Protein 2A5L (pdb70)

CATH classification: 3.40.50.360

GO terms:
  GO:0016655 oxidoreductase activity, acting on NAD(P)H, quinone or similar compound as acceptor (F, IDA)
  GO:0034599 cellular response to oxidative stress (P, IMP)
  GO:0003955 NAD(P)H dehydrogenase (quinone) activity (F, IMP)

Solvent-accessible surface area: 15140 Å² total

Structure (mmCIF, N/CA/C/O backbone):
data_2A5L
#
_entry.id   2A5L
#
_cell.length_a   62.927
_cell.length_b   62.927
_cell.length_c   190.022
_cell.angle_alpha   90.00
_cell.angle_beta   90.00
_cell.angle_gamma   90.00
#
_symmetry.space_group_name_H-M   'P 43 21 2'
#
loop_
_entity.id
_entity.type
_entity.pdbx_description
1 polymer 'Trp repressor binding protein WrbA'
2 non-polymer 'MAGNESIUM ION'
3 water water
#
loop_
_atom_site.group_PDB
_atom_site.id
_atom_site.type_symbol
_atom_site.label_atom_id
_atom_site.label_alt_id
_atom_site.label_comp_id
_atom_site.label_asym_id
_atom_site.label_entity_id
_atom_site.label_seq_id
_atom_site.pdbx_PDB_ins_code
_atom_site.Cartn_x
_atom_site.Cartn_y
_atom_site.Cartn_z
_atom_site.occupancy
_atom_site.B_iso_or_equiv
_atom_site.auth_seq_id
_atom_site.auth_comp_id
_atom_site.auth_asym_id
_atom_site.auth_atom_id
_atom_site.pdbx_PDB_model_num
ATOM 1 N N . SER A 1 5 ? 18.738 34.379 81.688 1.00 27.70 3 SER A N 1
ATOM 2 C CA . SER A 1 5 ? 18.235 35.570 82.426 1.00 26.35 3 SER A CA 1
ATOM 3 C C . SER A 1 5 ? 19.293 36.273 83.319 1.00 23.94 3 SER A C 1
ATOM 4 O O . SER A 1 5 ? 19.523 37.463 83.103 1.00 24.44 3 SER A O 1
ATOM 7 N N . PRO A 1 6 ? 19.950 35.552 84.265 1.00 22.33 4 PRO A N 1
ATOM 8 C CA . PRO A 1 6 ? 21.048 36.271 84.954 1.00 20.35 4 PRO A CA 1
ATOM 9 C C . PRO A 1 6 ? 22.150 36.637 83.961 1.00 18.12 4 PRO A C 1
ATOM 10 O O . PRO A 1 6 ? 22.345 35.921 82.955 1.00 17.66 4 PRO A O 1
ATOM 14 N N . TYR A 1 7 ? 22.870 37.729 84.241 1.00 14.74 5 TYR A N 1
ATOM 15 C CA . TYR A 1 7 ? 23.860 38.204 83.253 1.00 13.02 5 TYR A CA 1
ATOM 16 C C . TYR A 1 7 ? 25.127 38.684 83.962 1.00 12.58 5 TYR A C 1
ATOM 17 O O . TYR A 1 7 ? 25.087 39.117 85.132 1.00 12.51 5 TYR A O 1
ATOM 26 N N . ILE A 1 8 ? 26.247 38.600 83.235 1.00 11.11 6 ILE A N 1
ATOM 27 C CA . ILE A 1 8 ? 27.462 39.286 83.658 1.00 11.14 6 ILE A CA 1
ATOM 28 C C . ILE A 1 8 ? 27.480 40.639 82.946 1.00 10.31 6 ILE A C 1
ATOM 29 O O . ILE A 1 8 ? 27.316 40.713 81.704 1.00 11.38 6 ILE A O 1
ATOM 34 N N . LEU A 1 9 ? 27.693 41.720 83.690 1.00 9.39 7 LEU A N 1
ATOM 35 C CA . LEU A 1 9 ? 27.763 43.050 83.079 1.00 9.64 7 LEU A CA 1
ATOM 36 C C . LEU A 1 9 ? 29.217 43.275 82.672 1.00 10.81 7 LEU A C 1
ATOM 37 O O . LEU A 1 9 ? 30.122 43.094 83.491 1.00 10.45 7 LEU A O 1
ATOM 42 N N . VAL A 1 10 ? 29.391 43.606 81.394 1.00 9.39 8 VAL A N 1
ATOM 43 C CA . VAL A 1 10 ? 30.728 43.916 80.792 1.00 9.95 8 VAL A CA 1
ATOM 44 C C . VAL A 1 10 ? 30.699 45.399 80.551 1.00 10.05 8 VAL A C 1
ATOM 45 O O . VAL A 1 10 ? 30.071 45.900 79.595 1.00 10.69 8 VAL A O 1
ATOM 49 N N . LEU A 1 11 ? 31.331 46.140 81.472 1.00 10.22 9 LEU A N 1
ATOM 50 C CA . LEU A 1 11 ? 31.192 47.599 81.554 1.00 10.25 9 LEU A CA 1
ATOM 51 C C . LEU A 1 11 ? 32.551 48.229 81.236 1.00 11.13 9 LEU A C 1
ATOM 52 O O . LEU A 1 11 ? 33.538 47.923 81.907 1.00 10.90 9 LEU A O 1
ATOM 57 N N . TYR A 1 12 ? 32.601 49.090 80.228 1.00 11.32 10 TYR A N 1
ATOM 58 C CA . TYR A 1 12 ? 33.898 49.617 79.781 1.00 11.43 10 TYR A CA 1
ATOM 59 C C . TYR A 1 12 ? 33.792 51.028 79.287 1.00 12.03 10 TYR A C 1
ATOM 60 O O . TYR A 1 12 ? 32.694 51.530 79.031 1.00 10.75 10 TYR A O 1
ATOM 69 N N . TYR A 1 13 ? 34.960 51.663 79.162 1.00 10.30 11 TYR A N 1
ATOM 70 C CA . TYR A 1 13 ? 35.083 52.909 78.400 1.00 11.82 11 TYR A CA 1
ATOM 71 C C . TYR A 1 13 ? 36.128 52.618 77.318 1.00 12.52 11 TYR A C 1
ATOM 72 O O . TYR A 1 13 ? 37.103 51.941 77.600 1.00 12.39 11 TYR A O 1
ATOM 81 N N . SER A 1 14 ? 35.906 53.121 76.098 1.00 12.51 12 SER A N 1
ATOM 82 C CA . SER A 1 14 ? 36.897 52.983 75.023 1.00 14.44 12 SER A CA 1
ATOM 83 C C . SER A 1 14 ? 37.008 54.300 74.305 1.00 16.35 12 SER A C 1
ATOM 84 O O . SER A 1 14 ? 36.004 54.927 74.028 1.00 17.62 12 SER A O 1
ATOM 87 N N . ARG A 1 15 ? 38.225 54.680 73.950 1.00 18.47 13 ARG A N 1
ATOM 88 C CA . ARG A 1 15 ? 38.413 55.876 73.122 1.00 20.81 13 ARG A CA 1
ATOM 89 C C . ARG A 1 15 ? 38.599 55.501 71.640 1.00 21.50 13 ARG A C 1
ATOM 90 O O . ARG A 1 15 ? 37.947 56.073 70.743 1.00 22.28 13 ARG A O 1
ATOM 98 N N . HIS A 1 16 ? 39.455 54.518 71.396 1.00 20.93 14 HIS A N 1
ATOM 99 C CA . HIS A 1 16 ? 39.803 54.125 70.009 1.00 21.08 14 HIS A CA 1
ATOM 100 C C . HIS A 1 16 ? 39.416 52.686 69.645 1.00 21.15 14 HIS A C 1
ATOM 101 O O . HIS A 1 16 ? 39.758 52.181 68.568 1.00 21.36 14 HIS A O 1
ATOM 108 N N . GLY A 1 17 ? 38.691 52.022 70.541 1.00 18.61 15 GLY A N 1
ATOM 109 C CA . GLY A 1 17 ? 38.034 50.787 70.179 1.00 17.41 15 GLY A CA 1
ATOM 110 C C . GLY A 1 17 ? 38.610 49.519 70.749 1.00 15.31 15 GLY A C 1
ATOM 111 O O . GLY A 1 17 ? 37.956 48.500 70.704 1.00 15.00 15 GLY A O 1
ATOM 112 N N . ALA A 1 18 ? 39.834 49.569 71.284 1.00 14.96 16 ALA A N 1
ATOM 113 C CA . ALA A 1 18 ? 40.456 48.331 71.803 1.00 14.10 16 ALA A CA 1
ATOM 114 C C . ALA A 1 18 ? 39.663 47.707 72.942 1.00 13.95 16 ALA A C 1
ATOM 115 O O . ALA A 1 18 ? 39.383 46.504 72.940 1.00 12.26 16 ALA A O 1
ATOM 117 N N . THR A 1 19 ? 39.299 48.516 73.942 1.00 12.57 17 THR A N 1
ATOM 118 C CA . THR A 1 19 ? 38.552 47.927 75.064 1.00 13.12 17 THR A CA 1
ATOM 119 C C . THR A 1 19 ? 37.154 47.501 74.675 1.00 12.43 17 THR A C 1
ATOM 120 O O . THR A 1 19 ? 36.601 46.586 75.282 1.00 12.91 17 THR A O 1
ATOM 124 N N . ALA A 1 20 ? 36.570 48.153 73.661 1.00 12.72 18 ALA A N 1
ATOM 125 C CA . ALA A 1 20 ? 35.278 47.696 73.135 1.00 13.27 18 ALA A CA 1
ATOM 126 C C . ALA A 1 20 ? 35.396 46.301 72.564 1.00 13.37 18 ALA A C 1
ATOM 127 O O . ALA A 1 20 ? 34.511 45.464 72.763 1.00 13.48 18 ALA A O 1
ATOM 129 N N . GLU A 1 21 ? 36.489 46.034 71.839 1.00 12.61 19 GLU A N 1
ATOM 130 C CA . GLU A 1 21 ? 36.680 44.705 71.291 1.00 13.59 19 GLU A CA 1
ATOM 131 C C . GLU A 1 21 ? 36.986 43.677 72.377 1.00 12.47 19 GLU A C 1
ATOM 132 O O . GLU A 1 21 ? 36.476 42.549 72.356 1.00 13.05 19 GLU A O 1
ATOM 146 N N . ALA A 1 23 ? 35.739 43.852 75.274 1.00 11.66 21 ALA A N 1
ATOM 147 C CA . ALA A 1 23 ? 34.483 43.670 75.981 1.00 11.29 21 ALA A CA 1
ATOM 148 C C . ALA A 1 23 ? 33.674 42.626 75.206 1.00 11.94 21 ALA A C 1
ATOM 149 O O . ALA A 1 23 ? 33.071 41.732 75.802 1.00 11.39 21 ALA A O 1
ATOM 151 N N . ARG A 1 24 ? 33.719 42.710 73.874 1.00 12.35 22 ARG A N 1
ATOM 152 C CA . ARG A 1 24 ? 32.994 41.699 73.070 1.00 12.93 22 ARG A CA 1
ATOM 153 C C . ARG A 1 24 ? 33.542 40.290 73.289 1.00 12.93 22 ARG A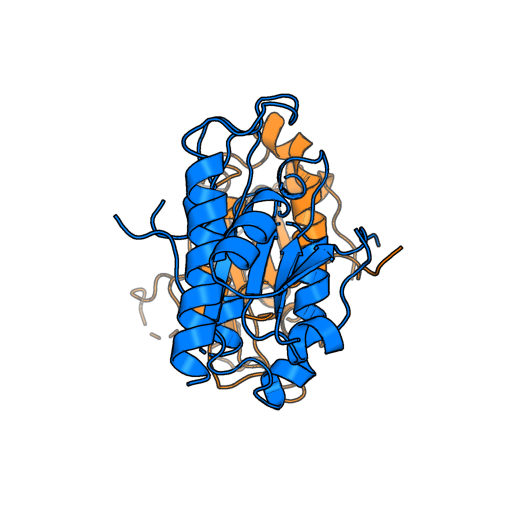 C 1
ATOM 154 O O . ARG A 1 24 ? 32.758 39.306 73.343 1.00 12.68 22 ARG A O 1
ATOM 162 N N . GLN A 1 25 ? 34.874 40.164 73.399 1.00 12.35 23 GLN A N 1
ATOM 163 C CA . GLN A 1 25 ? 35.481 38.849 73.628 1.00 11.61 23 GLN A CA 1
ATOM 164 C C . GLN A 1 25 ? 35.219 38.329 75.016 1.00 11.78 23 GLN A C 1
ATOM 165 O O . GLN A 1 25 ? 34.980 37.125 75.197 1.00 11.39 23 GLN A O 1
ATOM 171 N N . ILE A 1 26 ? 35.254 39.229 76.009 1.00 10.49 24 ILE A N 1
ATOM 172 C CA . ILE A 1 26 ? 34.878 38.834 77.373 1.00 9.72 24 ILE A CA 1
ATOM 173 C C . ILE A 1 26 ? 33.419 38.343 77.372 1.00 10.21 24 ILE A C 1
ATOM 174 O O . ILE A 1 26 ? 33.120 37.300 77.968 1.00 10.63 24 ILE A O 1
ATOM 179 N N . ALA A 1 27 ? 32.562 39.039 76.613 1.00 11.24 25 ALA A N 1
ATOM 180 C CA . ALA A 1 27 ? 31.124 38.663 76.527 1.00 12.07 25 ALA A CA 1
ATOM 181 C C . ALA A 1 27 ? 30.999 37.262 75.885 1.00 13.32 25 ALA A C 1
ATOM 182 O O . ALA A 1 27 ? 30.212 36.439 76.339 1.00 13.24 25 ALA A O 1
ATOM 184 N N . ARG A 1 28 ? 31.801 36.991 74.858 1.00 13.40 26 ARG A N 1
ATOM 185 C CA . ARG A 1 28 ? 31.801 35.640 74.290 1.00 14.37 26 ARG A CA 1
ATOM 186 C C . ARG A 1 28 ? 32.177 34.566 75.331 1.00 13.88 26 ARG A C 1
ATOM 187 O O . ARG A 1 28 ? 31.549 33.511 75.384 1.00 14.77 26 ARG A O 1
ATOM 195 N N . GLY A 1 29 ? 33.155 34.862 76.194 1.00 12.87 27 GLY A N 1
ATOM 196 C CA . GLY A 1 29 ? 33.535 33.956 77.263 1.00 13.17 27 GLY A CA 1
ATOM 197 C C . GLY A 1 29 ? 32.415 33.756 78.277 1.00 12.49 27 GLY A C 1
ATOM 198 O O . GLY A 1 29 ? 32.154 32.632 78.723 1.00 13.51 27 GLY A O 1
ATOM 199 N N . VAL A 1 30 ? 31.785 34.859 78.664 1.00 12.02 28 VAL A N 1
ATOM 200 C CA . VAL A 1 30 ? 30.619 34.817 79.572 1.00 12.29 28 VAL A CA 1
ATOM 201 C C . VAL A 1 30 ? 29.606 33.803 79.040 1.00 13.40 28 VAL A C 1
ATOM 202 O O . VAL A 1 30 ? 29.128 32.934 79.785 1.00 14.56 28 VAL A O 1
ATOM 206 N N . GLU A 1 31 ? 29.307 33.909 77.748 1.00 14.61 29 GLU A N 1
ATOM 207 C CA . GLU A 1 31 ? 28.394 32.941 77.090 1.00 16.09 29 GLU A CA 1
ATOM 208 C C . GLU A 1 31 ? 28.893 31.484 77.131 1.00 17.03 29 GLU A C 1
ATOM 209 O O . GLU A 1 31 ? 28.091 30.526 77.308 1.00 18.66 29 GLU A O 1
ATOM 215 N N . GLN A 1 32 ? 30.204 31.283 76.978 1.00 16.64 30 GLN A N 1
ATOM 216 C CA . GLN A 1 32 ? 30.799 29.936 77.101 1.00 17.54 30 GLN A CA 1
ATOM 217 C C . GLN A 1 32 ? 30.620 29.380 78.503 1.00 18.10 30 GLN A C 1
ATOM 218 O O . GLN A 1 32 ? 30.617 28.138 78.703 1.00 18.89 30 GLN A O 1
ATOM 224 N N . GLY A 1 33 ? 30.529 30.285 79.478 1.00 17.48 31 GLY A N 1
ATOM 225 C CA . GLY A 1 33 ? 30.312 29.922 80.876 1.00 18.66 31 GLY A CA 1
ATOM 226 C C . GLY A 1 33 ? 28.841 29.826 81.295 1.00 18.87 31 GLY A C 1
ATOM 227 O O . GLY A 1 33 ? 28.536 29.755 82.491 1.00 20.38 31 GLY A O 1
ATOM 228 N N . GLY A 1 34 ? 27.939 29.864 80.327 1.00 18.32 32 GLY A N 1
ATOM 229 C CA . GLY A 1 34 ? 26.519 29.590 80.571 1.00 19.80 32 GLY A CA 1
ATOM 230 C C . GLY A 1 34 ? 25.683 30.751 81.074 1.00 19.51 32 GLY A C 1
ATOM 231 O O . GLY A 1 34 ? 24.593 30.538 81.604 1.00 20.77 32 GLY A O 1
ATOM 232 N N . PHE A 1 35 ? 26.193 31.970 80.911 1.00 17.62 33 PHE A N 1
ATOM 233 C CA . PHE A 1 35 ? 25.474 33.197 81.288 1.00 16.65 33 PHE A CA 1
ATOM 234 C C . PHE A 1 35 ? 25.240 34.114 80.093 1.00 16.83 33 PHE A C 1
ATOM 235 O O . PHE A 1 35 ? 25.977 34.053 79.089 1.00 17.86 33 PHE A O 1
ATOM 243 N N . GLU A 1 36 ? 24.240 34.986 80.203 1.00 16.74 34 GLU A N 1
ATOM 244 C CA . GLU A 1 36 ? 24.098 36.098 79.278 1.00 16.53 34 GLU A CA 1
ATOM 245 C C . GLU A 1 36 ? 25.114 37.170 79.650 1.00 15.53 34 GLU A C 1
ATOM 246 O O . GLU A 1 36 ? 25.484 37.317 80.820 1.00 13.55 34 GLU A O 1
ATOM 252 N N . ALA A 1 37 ? 25.574 37.867 78.635 1.00 14.54 35 ALA A N 1
ATOM 253 C CA . ALA A 1 37 ? 26.442 39.020 78.823 1.00 13.91 35 ALA A CA 1
ATOM 254 C C . ALA A 1 37 ? 25.687 40.299 78.472 1.00 13.69 35 ALA A C 1
ATOM 255 O O . ALA A 1 37 ? 25.002 40.388 77.419 1.00 14.59 35 ALA A O 1
ATOM 257 N N . ARG A 1 38 ? 25.798 41.305 79.327 1.00 12.46 36 ARG A N 1
ATOM 258 C CA . ARG A 1 38 ? 25.255 42.619 79.019 1.00 13.22 36 ARG A CA 1
ATOM 259 C C . ARG A 1 38 ? 26.433 43.580 78.835 1.00 12.44 36 ARG A C 1
ATOM 260 O O . ARG A 1 38 ? 27.123 43.890 79.803 1.00 13.19 36 ARG A O 1
ATOM 268 N N . VAL A 1 39 ? 26.678 43.982 77.592 1.00 11.53 37 VAL A N 1
ATOM 269 C CA . VAL A 1 39 ? 27.862 44.833 77.294 1.00 10.74 37 VAL A CA 1
ATOM 270 C C . VAL A 1 39 ? 27.392 46.291 77.270 1.00 10.72 37 VAL A C 1
ATOM 271 O O . VAL A 1 39 ? 26.487 46.674 76.470 1.00 11.12 37 VAL A O 1
ATOM 275 N N . ARG A 1 40 ? 27.966 47.118 78.141 1.00 10.68 38 ARG A N 1
ATOM 276 C CA . ARG A 1 40 ? 27.560 48.521 78.199 1.00 9.71 38 ARG A CA 1
ATOM 277 C C . ARG A 1 40 ? 28.769 49.425 78.323 1.00 10.76 38 ARG A C 1
ATOM 278 O O . ARG A 1 40 ? 29.814 49.013 78.869 1.00 11.53 38 ARG A O 1
ATOM 286 N N . THR A 1 41 ? 28.621 50.646 77.829 1.00 10.18 39 THR A N 1
ATOM 287 C CA . THR A 1 41 ? 29.703 51.627 77.986 1.00 10.73 39 THR A CA 1
ATOM 288 C C . THR A 1 41 ? 29.217 52.826 78.805 1.00 11.52 39 THR A C 1
ATOM 289 O O . THR A 1 41 ? 28.161 52.764 79.453 1.00 11.06 39 THR A O 1
ATOM 293 N N . VAL A 1 42 ? 30.014 53.891 78.828 1.00 10.92 40 VAL A N 1
ATOM 294 C CA . VAL A 1 42 ? 29.648 55.094 79.565 1.00 12.44 40 VAL A CA 1
ATOM 295 C C . VAL A 1 42 ? 29.961 56.290 78.667 1.00 13.34 40 VAL A C 1
ATOM 296 O O . VAL A 1 42 ? 30.879 56.206 77.845 1.00 13.07 40 VAL A O 1
ATOM 300 N N . PRO A 1 43 ? 29.210 57.396 78.818 1.00 14.23 41 PRO A N 1
ATOM 301 C CA . PRO A 1 43 ? 29.446 58.570 77.959 1.00 15.58 41 PRO A CA 1
ATOM 302 C C . PRO A 1 43 ? 30.719 59.309 78.334 1.00 15.79 41 PRO A C 1
ATOM 303 O O . PRO A 1 43 ? 31.175 59.227 79.484 1.00 14.90 41 PRO A O 1
ATOM 307 N N . ALA A 1 44 ? 31.288 60.015 77.366 1.00 15.86 42 ALA A N 1
ATOM 308 C CA . ALA A 1 44 ? 32.362 60.980 77.670 1.00 16.01 42 ALA A CA 1
ATOM 309 C C . ALA A 1 44 ? 31.907 62.000 78.715 1.00 15.43 42 ALA A C 1
ATOM 310 O O . ALA A 1 44 ? 30.700 62.276 78.866 1.00 16.01 42 ALA A O 1
ATOM 312 N N . VAL A 1 45 ? 32.878 62.586 79.418 1.00 15.32 43 VAL A N 1
ATOM 313 C CA . VAL A 1 45 ? 32.573 63.695 80.318 1.00 15.41 43 VAL A CA 1
ATOM 314 C C . VAL A 1 45 ? 33.310 64.970 79.898 1.00 15.65 43 VAL A C 1
ATOM 315 O O . VAL A 1 45 ? 34.275 64.932 79.115 1.00 16.10 43 VAL A O 1
ATOM 319 N N . SER A 1 46 ? 32.856 66.099 80.415 1.00 17.83 44 SER A N 1
ATOM 320 C CA . SER A 1 46 ? 33.570 67.354 80.164 1.00 18.93 44 SER A CA 1
ATOM 321 C C . SER A 1 46 ? 33.163 68.372 81.236 1.00 19.52 44 SER A C 1
ATOM 322 O O . SER A 1 46 ? 32.207 68.162 81.981 1.00 18.86 44 SER A O 1
ATOM 325 N N . THR A 1 47 ? 33.898 69.469 81.326 1.00 20.77 45 THR A N 1
ATOM 326 C CA . THR A 1 47 ? 33.547 70.498 82.317 1.00 22.95 45 THR A CA 1
ATOM 327 C C . THR A 1 47 ? 32.456 71.397 81.740 1.00 24.52 45 THR A C 1
ATOM 328 O O . THR A 1 47 ? 32.266 71.406 80.513 1.00 26.55 45 THR A O 1
ATOM 332 N N . ALA A 1 61 ? 27.847 50.559 71.955 1.00 28.08 59 ALA A N 1
ATOM 333 C CA . ALA A 1 61 ? 27.115 49.935 73.060 1.00 26.27 59 ALA A CA 1
ATOM 334 C C . ALA A 1 61 ? 26.246 50.979 73.753 1.00 24.77 59 ALA A C 1
ATOM 335 O O . ALA A 1 61 ? 26.561 52.175 73.783 1.00 25.34 59 ALA A O 1
ATOM 337 N N . LEU A 1 62 ? 25.149 50.511 74.304 1.00 21.77 60 LEU A N 1
ATOM 338 C CA . LEU A 1 62 ? 24.275 51.344 75.074 1.00 19.41 60 LEU A CA 1
ATOM 339 C C . LEU A 1 62 ? 25.019 51.777 76.327 1.00 17.05 60 LEU A C 1
ATOM 340 O O . LEU A 1 62 ? 25.993 51.117 76.730 1.00 15.39 60 LEU A O 1
ATOM 345 N N . TYR A 1 63 ? 24.563 52.868 76.942 1.00 16.07 61 TYR A N 1
ATOM 346 C CA . TYR A 1 63 ? 25.192 53.341 78.200 1.00 14.59 61 TYR A CA 1
ATOM 347 C C . TYR A 1 63 ? 24.664 52.595 79.403 1.00 14.74 61 TYR A C 1
ATOM 348 O O . TYR A 1 63 ? 23.448 52.302 79.492 1.00 13.98 61 TYR A O 1
ATOM 357 N N . ALA A 1 64 ? 25.553 52.309 80.357 1.00 12.63 62 ALA A N 1
ATOM 358 C CA . ALA A 1 64 ? 25.181 51.597 81.563 1.00 12.74 62 ALA A CA 1
ATOM 359 C C . ALA A 1 64 ? 24.358 52.481 82.496 1.00 12.53 62 ALA A C 1
ATOM 360 O O . ALA A 1 64 ? 24.567 53.723 82.583 1.00 13.37 62 ALA A O 1
ATOM 362 N N . THR A 1 65 ? 23.439 51.822 83.214 1.00 12.67 63 THR A N 1
ATOM 363 C CA . THR A 1 65 ? 22.736 52.445 84.319 1.00 13.11 63 THR A CA 1
ATOM 364 C C . THR A 1 65 ? 23.090 51.819 85.662 1.00 12.66 63 THR A C 1
ATOM 365 O O . THR A 1 65 ? 23.696 50.733 85.745 1.00 12.59 63 THR A O 1
ATOM 369 N N . LEU A 1 66 ? 22.697 52.484 86.746 1.00 11.53 64 LEU A N 1
ATOM 370 C CA . LEU A 1 66 ? 22.883 51.887 88.057 1.00 11.75 64 LEU A CA 1
ATOM 371 C C . LEU A 1 66 ? 22.153 50.553 88.183 1.00 11.35 64 LEU A C 1
ATOM 372 O O . LEU A 1 66 ? 22.664 49.625 88.793 1.00 12.29 64 LEU A O 1
ATOM 377 N N . GLU A 1 67 ? 20.926 50.455 87.645 1.00 11.02 65 GLU A N 1
ATOM 378 C CA . GLU A 1 67 ? 20.218 49.197 87.707 1.00 12.37 65 GLU A CA 1
ATOM 379 C C . GLU A 1 67 ? 20.979 48.058 87.005 1.00 11.07 65 GLU A C 1
ATOM 380 O O . GLU A 1 67 ? 20.944 46.928 87.461 1.00 12.14 65 GLU A O 1
ATOM 386 N N . ASP A 1 68 ? 21.635 48.358 85.885 1.00 12.62 66 ASP A N 1
ATOM 387 C CA . ASP A 1 68 ? 22.452 47.357 85.215 1.00 11.53 66 ASP A CA 1
ATOM 388 C C . ASP A 1 68 ? 23.482 46.773 86.148 1.00 11.28 66 ASP A C 1
ATOM 389 O O . ASP A 1 68 ? 23.695 45.577 86.168 1.00 11.75 66 ASP A O 1
ATOM 394 N N . LEU A 1 69 ? 24.105 47.646 86.927 1.00 11.61 67 LEU A N 1
ATOM 395 C CA . LEU A 1 69 ? 25.187 47.269 87.822 1.00 12.16 67 LEU A CA 1
ATOM 396 C C . LEU A 1 69 ? 24.594 46.539 89.040 1.00 13.02 67 LEU A C 1
ATOM 397 O O . LEU A 1 69 ? 25.060 45.505 89.458 1.00 12.75 67 LEU A O 1
ATOM 402 N N . LYS A 1 70 ? 23.493 47.059 89.582 1.00 12.38 68 LYS A N 1
ATOM 403 C CA . LYS A 1 70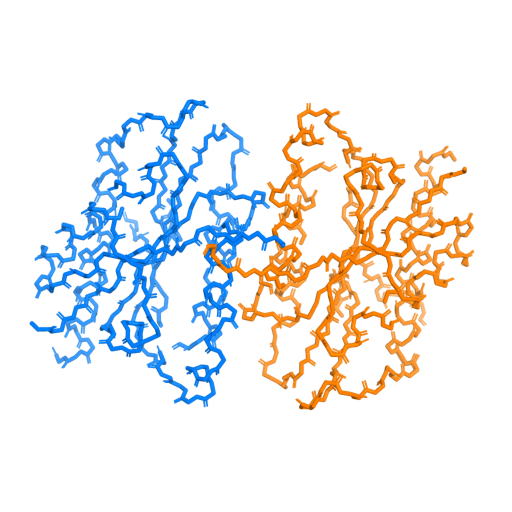 ? 22.895 46.400 90.733 1.00 14.21 68 LYS A CA 1
ATOM 404 C C . LYS A 1 70 ? 22.446 44.979 90.499 1.00 13.09 68 LYS A C 1
ATOM 405 O O . LYS A 1 70 ? 22.541 44.122 91.397 1.00 15.59 68 LYS A O 1
ATOM 411 N N . ASN A 1 71 ? 21.932 44.718 89.289 1.00 12.88 69 ASN A N 1
ATOM 412 C CA . ASN A 1 71 ? 21.294 43.451 88.998 1.00 13.07 69 ASN A CA 1
ATOM 413 C C . ASN A 1 71 ? 22.187 42.449 88.293 1.00 13.10 69 ASN A C 1
ATOM 414 O O . ASN A 1 71 ? 21.737 41.333 87.969 1.00 13.63 69 ASN A O 1
ATOM 419 N N . CYS A 1 72 ? 23.454 42.818 88.093 1.00 11.91 70 CYS A N 1
ATOM 420 C CA . CYS A 1 72 ? 24.372 41.858 87.479 1.00 12.64 70 CYS A CA 1
ATOM 421 C C . CYS A 1 72 ? 24.703 40.708 88.426 1.00 11.85 70 CYS A C 1
ATOM 422 O O . CYS A 1 72 ? 24.651 40.862 89.638 1.00 13.57 70 CYS A O 1
ATOM 425 N N . ALA A 1 73 ? 24.992 39.546 87.849 1.00 11.65 71 ALA A N 1
ATOM 426 C CA . ALA A 1 73 ? 25.478 38.420 88.627 1.00 11.64 71 ALA A CA 1
ATOM 427 C C . ALA A 1 73 ? 27.001 38.539 88.884 1.00 12.39 71 ALA A C 1
ATOM 428 O O . ALA A 1 73 ? 27.533 37.858 89.769 1.00 13.16 71 ALA A O 1
ATOM 430 N N . GLY A 1 74 ? 27.678 39.370 88.088 1.00 11.62 72 GLY A N 1
ATOM 431 C CA . GLY A 1 74 ? 29.139 39.575 88.215 1.00 10.81 72 GLY A CA 1
ATOM 432 C C . GLY A 1 74 ? 29.497 40.652 87.210 1.00 10.14 72 GLY A C 1
ATOM 433 O O . GLY A 1 74 ? 28.652 41.069 86.376 1.00 9.94 72 GLY A O 1
ATOM 434 N N . LEU A 1 75 ? 30.737 41.125 87.297 1.00 9.21 73 LEU A N 1
ATOM 435 C CA . LEU A 1 75 ? 31.110 42.364 86.596 1.00 8.99 73 LEU A CA 1
ATOM 436 C C . LEU A 1 75 ? 32.502 42.227 85.976 1.00 9.66 73 LEU A C 1
ATOM 437 O O . LEU A 1 75 ? 33.427 41.760 86.638 1.00 9.78 73 LEU A O 1
ATOM 442 N N . ALA A 1 76 ? 32.624 42.631 84.720 1.00 8.99 74 ALA A N 1
ATOM 443 C CA . ALA A 1 76 ? 33.954 42.845 84.132 1.00 9.03 74 ALA A CA 1
ATOM 444 C C . ALA A 1 76 ? 34.073 44.315 83.822 1.00 8.82 74 ALA A C 1
ATOM 445 O O . ALA A 1 76 ? 33.209 44.871 83.128 1.00 9.05 74 ALA A O 1
ATOM 447 N N . LEU A 1 77 ? 35.129 44.970 84.336 1.00 8.98 75 LEU A N 1
ATOM 448 C CA . LEU A 1 77 ? 35.256 46.429 84.264 1.00 8.54 75 LEU A CA 1
ATOM 449 C C . LEU A 1 77 ? 36.484 46.764 83.441 1.00 9.12 75 LEU A C 1
ATOM 450 O O . LEU A 1 77 ? 37.572 46.303 83.807 1.00 9.28 75 LEU A O 1
ATOM 455 N N . GLY A 1 78 ? 36.307 47.524 82.359 1.00 8.32 76 GLY A N 1
ATOM 456 C CA . GLY A 1 78 ? 37.399 47.705 81.356 1.00 8.48 76 GLY A CA 1
ATOM 457 C C . GLY A 1 78 ? 37.711 49.160 81.030 1.00 9.78 76 GLY A C 1
ATOM 458 O O . GLY A 1 78 ? 36.810 50.011 80.915 1.00 8.96 76 GLY A O 1
ATOM 459 N N . SER A 1 79 ? 38.999 49.465 80.866 1.00 8.52 77 SER A N 1
ATOM 460 C CA . SER A 1 79 ? 39.399 50.823 80.491 1.00 9.49 77 SER A CA 1
ATOM 461 C C . SER A 1 79 ? 40.773 50.800 79.796 1.00 10.25 77 SER A C 1
ATOM 462 O O . SER A 1 79 ? 41.618 49.976 80.148 1.00 9.36 77 SER A O 1
ATOM 465 N N . PRO A 1 80 ? 41.001 51.767 78.884 1.00 10.74 78 PRO A N 1
ATOM 466 C CA . PRO A 1 80 ? 42.389 51.998 78.439 1.00 10.84 78 PRO A CA 1
ATOM 467 C C . PRO A 1 80 ? 43.165 52.551 79.631 1.00 10.38 78 PRO A C 1
ATOM 468 O O . PRO A 1 80 ? 42.574 53.151 80.514 1.00 10.97 78 PRO A O 1
ATOM 472 N N . THR A 1 81 ? 44.474 52.351 79.656 1.00 9.99 79 THR A N 1
ATOM 473 C CA . THR A 1 81 ? 45.279 52.933 80.723 1.00 11.44 79 THR A CA 1
ATOM 474 C C . THR A 1 81 ? 45.358 54.446 80.557 1.00 12.59 79 THR A C 1
ATOM 475 O O . THR A 1 81 ? 45.555 54.935 79.454 1.00 14.42 79 THR A O 1
ATOM 479 N N . ARG A 1 82 ? 45.200 55.186 81.655 1.00 11.94 80 ARG A N 1
ATOM 480 C CA . ARG A 1 82 ? 45.336 56.646 81.625 1.00 11.98 80 ARG A CA 1
ATOM 481 C C . ARG A 1 82 ? 46.200 57.063 82.812 1.00 11.47 80 ARG A C 1
ATOM 482 O O . 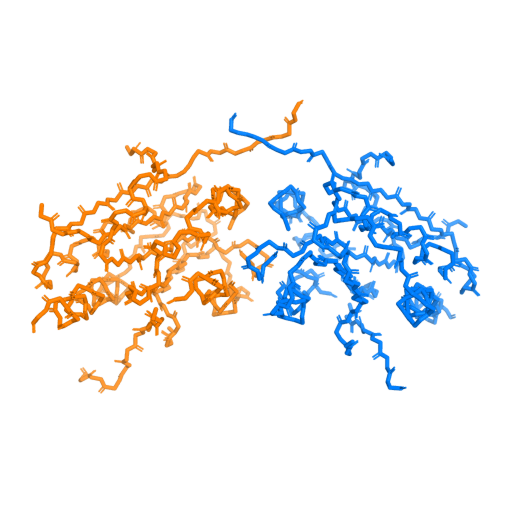ARG A 1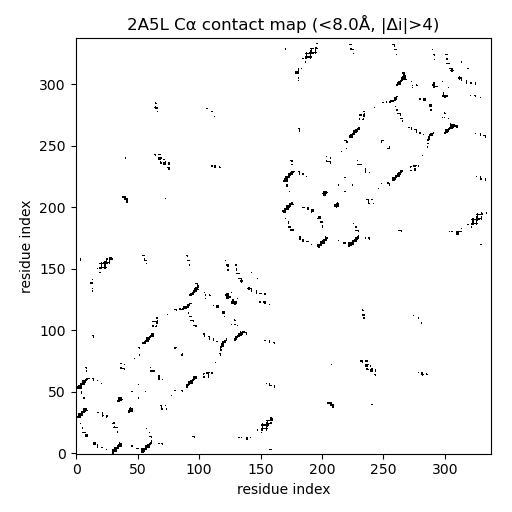 82 ? 45.689 57.336 83.924 1.00 11.34 80 ARG A O 1
ATOM 490 N N . PHE A 1 83 ? 47.519 57.065 82.570 1.00 11.02 81 PHE A N 1
ATOM 491 C CA . PHE A 1 83 ? 48.501 57.443 83.617 1.00 11.54 81 PHE A CA 1
ATOM 492 C C . PHE A 1 83 ? 48.350 56.583 84.848 1.00 10.97 81 PHE A C 1
ATOM 493 O O . PHE A 1 83 ? 48.408 57.085 85.958 1.00 11.25 81 PHE A O 1
ATOM 501 N N . GLY A 1 84 ? 48.210 55.277 84.650 1.00 10.68 82 GLY A N 1
ATOM 502 C CA . GLY A 1 84 ? 48.178 54.350 85.794 1.00 10.27 82 GLY A CA 1
ATOM 503 C C . GLY A 1 84 ? 46.875 54.209 86.546 1.00 10.29 82 GLY A C 1
ATOM 504 O O . GLY A 1 84 ? 46.823 53.526 87.578 1.00 10.91 82 GLY A O 1
ATOM 505 N N . ASN A 1 85 ? 45.813 54.881 86.066 1.00 9.42 83 ASN A N 1
ATOM 506 C CA . ASN A 1 85 ? 44.465 54.699 86.629 1.00 9.05 83 ASN A CA 1
ATOM 507 C C . ASN A 1 85 ? 43.488 54.533 85.453 1.00 8.27 83 ASN A C 1
ATOM 508 O O . ASN A 1 85 ? 43.837 54.777 84.263 1.00 9.07 83 ASN A O 1
ATOM 521 N N . ALA A 1 87 ? 40.224 55.457 82.999 1.00 8.63 85 ALA A N 1
ATOM 522 C CA . ALA A 1 87 ? 39.811 56.700 82.347 1.00 8.82 85 ALA A CA 1
ATOM 523 C C . ALA A 1 87 ? 38.752 57.454 83.150 1.00 9.54 85 ALA A C 1
ATOM 524 O O . ALA A 1 87 ? 37.853 56.835 83.735 1.00 10.35 85 ALA A O 1
ATOM 526 N N . SER A 1 88 ? 38.865 58.787 83.162 1.00 9.37 86 SER A N 1
ATOM 527 C CA . SER A 1 88 ? 37.944 59.635 83.945 1.00 9.53 86 SER A CA 1
ATOM 528 C C . SER A 1 88 ? 36.436 59.406 83.652 1.00 10.66 86 SER A C 1
ATOM 529 O O . SER A 1 88 ? 35.650 59.457 84.598 1.00 10.65 86 SER A O 1
ATOM 532 N N . PRO A 1 89 ? 36.021 59.131 82.391 1.00 10.09 87 PRO A N 1
ATOM 533 C CA . PRO A 1 89 ? 34.550 58.866 82.227 1.00 11.37 87 PRO A CA 1
ATOM 534 C C . PRO A 1 89 ? 34.069 57.632 82.993 1.00 10.08 87 PRO A C 1
ATOM 535 O O . PRO A 1 89 ? 32.927 57.591 83.482 1.00 11.31 87 PRO A O 1
ATOM 539 N N . LEU A 1 90 ? 34.924 56.618 83.114 1.00 9.42 88 LEU A N 1
ATOM 540 C CA . LEU A 1 90 ? 34.523 55.408 83.850 1.00 10.19 88 LEU A CA 1
ATOM 541 C C . LEU A 1 90 ? 34.595 55.711 85.358 1.00 10.05 88 LEU A C 1
ATOM 542 O O . LEU A 1 90 ? 33.737 55.294 86.114 1.00 9.89 88 LEU A O 1
ATOM 547 N N . LYS A 1 91 ? 35.605 56.463 85.796 1.00 9.35 89 LYS A N 1
ATOM 548 C CA . LYS A 1 91 ? 35.640 56.888 87.200 1.00 10.25 89 LYS A CA 1
ATOM 549 C C . LYS A 1 91 ? 34.369 57.693 87.555 1.00 9.28 89 LYS A C 1
ATOM 550 O O . LYS A 1 91 ? 33.846 57.543 88.665 1.00 9.97 89 LYS A O 1
ATOM 556 N N . TYR A 1 92 ? 33.908 58.533 86.624 1.00 9.50 90 TYR A N 1
ATOM 557 C CA . TYR A 1 92 ? 32.718 59.369 86.888 1.00 10.49 90 TYR A CA 1
ATOM 558 C C . TYR A 1 92 ? 31.492 58.465 87.114 1.00 10.04 90 TYR A C 1
ATOM 559 O O . TYR A 1 92 ? 30.679 58.702 88.056 1.00 10.36 90 TYR A O 1
ATOM 568 N N . PHE A 1 93 ? 31.360 57.443 86.263 1.00 9.71 91 PHE A N 1
ATOM 569 C CA . PHE A 1 93 ? 30.273 56.466 86.465 1.00 9.95 91 PHE A CA 1
ATOM 570 C C . PHE A 1 93 ? 30.364 55.865 87.859 1.00 10.10 91 PHE A C 1
ATOM 571 O O . PHE A 1 93 ? 29.366 55.854 88.611 1.00 11.58 91 PHE A O 1
ATOM 579 N N . LEU A 1 94 ? 31.557 55.403 88.251 1.00 10.11 92 LEU A N 1
ATOM 580 C CA . LEU A 1 94 ? 31.711 54.777 89.552 1.00 9.66 92 LEU A CA 1
ATOM 581 C C . LEU A 1 94 ? 31.471 55.765 90.687 1.00 9.09 92 LEU A C 1
ATOM 582 O O . LEU A 1 94 ? 30.965 55.377 91.755 1.00 10.21 92 LEU A O 1
ATOM 587 N N . ASP A 1 95 ? 31.806 57.036 90.461 1.00 9.60 93 ASP A N 1
ATOM 588 C CA . ASP A 1 9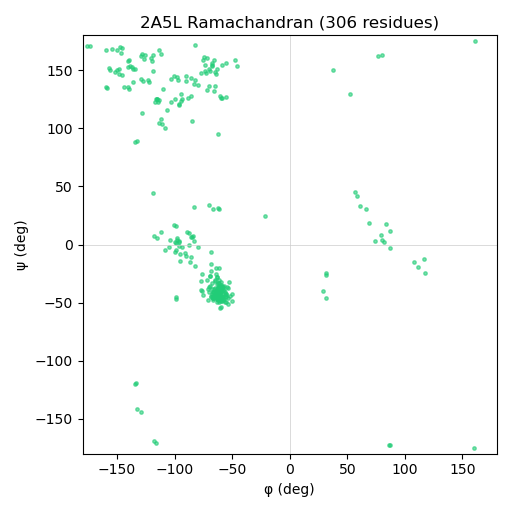5 ? 31.617 58.056 91.514 1.00 10.92 93 ASP A CA 1
ATOM 589 C C . ASP A 1 95 ? 30.135 58.233 91.849 1.00 11.39 93 ASP A C 1
ATOM 590 O O . ASP A 1 95 ? 29.819 58.706 92.949 1.00 12.85 93 ASP A O 1
ATOM 595 N N . GLY A 1 96 ? 29.259 57.816 90.936 1.00 11.83 94 GLY A N 1
ATOM 596 C CA . GLY A 1 96 ? 27.798 57.925 91.153 1.00 12.23 94 GLY A CA 1
ATOM 597 C C . GLY A 1 96 ? 27.191 56.722 91.878 1.00 13.48 94 GLY A C 1
ATOM 598 O O . GLY A 1 96 ? 25.954 56.647 92.003 1.00 13.83 94 GLY A O 1
ATOM 599 N N . THR A 1 97 ? 28.025 55.818 92.411 1.00 11.92 95 THR A N 1
ATOM 600 C CA . THR A 1 97 ? 27.529 54.543 92.977 1.00 12.94 95 THR A CA 1
ATOM 601 C C . THR A 1 97 ? 27.429 54.528 94.508 1.00 13.33 95 THR A C 1
ATOM 602 O O . THR A 1 97 ? 27.364 53.452 95.106 1.00 13.72 95 THR A O 1
ATOM 606 N N . SER A 1 98 ? 27.450 55.701 95.143 1.00 14.99 96 SER A N 1
ATOM 607 C CA . SER A 1 98 ? 27.322 55.770 96.631 1.00 17.62 96 SER A CA 1
ATOM 608 C C . SER A 1 98 ? 26.151 54.985 97.193 1.00 18.47 96 SER A C 1
ATOM 609 O O . SER A 1 98 ? 26.308 54.317 98.232 1.00 19.01 96 SER A O 1
ATOM 612 N N . SER A 1 99 ? 24.979 55.056 96.552 1.00 19.40 97 SER A N 1
ATOM 613 C CA . SER A 1 99 ? 23.814 54.308 97.091 1.00 21.11 97 SER A CA 1
ATOM 614 C C . SER A 1 99 ? 24.033 52.826 97.100 1.00 20.51 97 SER A C 1
ATOM 615 O O . SER A 1 99 ? 23.599 52.153 98.023 1.00 21.34 97 SER A O 1
ATOM 618 N N . LEU A 1 100 ? 24.683 52.304 96.056 1.00 19.11 98 LEU A N 1
ATOM 619 C CA . LEU A 1 100 ? 25.006 50.901 95.986 1.00 18.41 98 LEU A CA 1
ATOM 620 C C . LEU A 1 100 ? 25.935 50.533 97.130 1.00 17.49 98 LEU A C 1
ATOM 621 O O . LEU A 1 100 ? 25.818 49.448 97.706 1.00 16.82 98 LEU A O 1
ATOM 626 N N . TRP A 1 101 ? 26.909 51.408 97.397 1.00 16.18 99 TRP A N 1
ATOM 627 C CA . TRP A 1 101 ? 27.928 51.121 98.405 1.00 15.40 99 TRP A CA 1
ATOM 628 C C . TRP A 1 101 ? 27.229 51.089 99.773 1.00 15.98 99 TRP A C 1
ATOM 629 O O . TRP A 1 101 ? 27.403 50.169 100.546 1.00 15.30 99 TRP A O 1
ATOM 640 N N . LEU A 1 102 ? 26.387 52.084 100.023 1.00 17.34 100 LEU A N 1
ATOM 641 C CA . LEU A 1 102 ? 25.670 52.155 101.328 1.00 18.94 100 LEU A CA 1
ATOM 642 C C . LEU A 1 102 ? 24.720 51.006 101.589 1.00 19.81 100 LEU A C 1
ATOM 643 O O . LEU A 1 102 ? 24.544 50.575 102.756 1.00 21.37 100 LEU A O 1
ATOM 648 N N . THR A 1 103 ? 24.088 50.504 100.543 1.00 19.89 101 THR A N 1
ATOM 649 C CA . THR A 1 103 ? 23.131 49.415 100.714 1.00 20.26 101 THR A CA 1
ATOM 650 C C . THR A 1 103 ? 23.709 48.028 100.460 1.00 20.16 101 THR A C 1
ATOM 651 O O . THR A 1 103 ? 22.989 47.009 100.496 1.00 20.75 101 THR A O 1
ATOM 655 N N . GLY A 1 104 ? 25.016 47.959 100.170 1.00 19.68 102 GLY A N 1
ATOM 656 C CA . GLY A 1 104 ? 25.616 46.667 99.887 1.00 19.47 102 GLY A CA 1
ATOM 657 C C . GLY A 1 104 ? 25.158 45.960 98.622 1.00 18.22 102 GLY A C 1
ATOM 658 O O . GLY A 1 104 ? 25.169 44.719 98.557 1.00 18.19 102 GLY A O 1
ATOM 659 N N . SER A 1 105 ? 24.793 46.736 97.593 1.00 17.75 103 SER A N 1
ATOM 660 C CA . SER A 1 105 ? 24.223 46.181 96.378 1.00 17.98 103 SER A CA 1
ATOM 661 C C . SER A 1 105 ? 25.117 45.182 95.650 1.00 17.30 103 SER A C 1
ATOM 662 O O . SER A 1 105 ? 24.627 44.214 95.080 1.00 18.87 103 SER A O 1
ATOM 665 N N . LEU A 1 106 ? 26.439 45.414 95.661 1.00 15.26 104 LEU A N 1
ATOM 666 C CA . LEU A 1 106 ? 27.339 44.596 94.882 1.00 14.15 104 LEU A CA 1
ATOM 667 C C . LEU A 1 106 ? 28.120 43.599 95.727 1.00 12.70 104 LEU A C 1
ATOM 668 O O . LEU A 1 106 ? 28.948 42.843 95.211 1.00 13.12 104 LEU A O 1
ATOM 673 N N . VAL A 1 107 ? 27.825 43.559 97.033 1.00 12.54 105 VAL A N 1
ATOM 674 C CA . VAL A 1 107 ? 28.556 42.685 97.959 1.00 11.97 105 VAL A CA 1
ATOM 675 C C . VAL A 1 107 ? 28.467 41.206 97.563 1.00 13.25 105 VAL A C 1
ATOM 676 O O . VAL A 1 107 ? 27.355 40.662 97.319 1.00 14.71 105 VAL A O 1
ATOM 680 N N . GLY A 1 108 ? 29.621 40.569 97.422 1.00 12.50 106 GLY A N 1
ATOM 681 C CA . GLY A 1 108 ? 29.627 39.116 97.165 1.00 13.22 106 GLY A CA 1
ATOM 682 C C . GLY A 1 108 ? 29.528 38.720 95.710 1.00 14.68 106 GLY A C 1
ATOM 683 O O . GLY A 1 108 ? 29.596 37.511 95.394 1.00 16.63 106 GLY A O 1
ATOM 684 N N . LYS A 1 109 ? 29.384 39.709 94.832 1.00 13.09 107 LYS A N 1
ATOM 685 C CA . LYS A 1 109 ? 29.366 39.418 93.380 1.00 12.98 107 LYS A CA 1
ATOM 686 C C . LYS A 1 109 ? 30.792 39.318 92.854 1.00 12.20 107 LYS A C 1
ATOM 687 O O . LYS A 1 109 ? 31.642 40.097 93.253 1.00 11.98 107 LYS A O 1
ATOM 693 N N . PRO A 1 110 ? 31.064 38.349 91.983 1.00 11.35 108 PRO A N 1
ATOM 694 C CA . PRO A 1 110 ? 32.418 38.285 91.406 1.00 10.10 108 PRO A CA 1
ATOM 695 C C . PRO A 1 110 ? 32.705 39.437 90.458 1.00 10.20 108 PRO A C 1
ATOM 696 O O . PRO A 1 110 ? 31.801 39.922 89.743 1.00 9.83 108 PRO A O 1
ATOM 700 N N . ALA A 1 111 ? 33.976 39.826 90.408 1.00 9.71 109 ALA A N 1
ATOM 701 C CA . ALA A 1 111 ? 34.369 40.932 89.562 1.00 9.49 109 ALA A CA 1
ATOM 702 C C . ALA A 1 111 ? 35.805 40.800 89.097 1.00 9.50 109 ALA A C 1
ATOM 703 O O . ALA A 1 111 ? 36.679 40.276 89.795 1.00 9.75 109 ALA A O 1
ATOM 705 N N . ALA A 1 112 ? 36.030 41.320 87.907 1.00 9.77 110 ALA A N 1
ATOM 706 C CA . ALA A 1 112 ? 37.374 41.313 87.322 1.00 9.39 110 ALA A CA 1
ATOM 707 C C . ALA A 1 112 ? 37.543 42.584 86.462 1.00 9.16 110 ALA A C 1
ATOM 708 O O . ALA A 1 112 ? 36.566 43.303 86.156 1.00 8.88 110 ALA A O 1
ATOM 710 N N . VAL A 1 113 ? 38.780 42.818 86.032 1.00 9.21 111 VAL A N 1
ATOM 711 C CA . VAL A 1 113 ? 39.081 44.022 85.241 1.00 9.29 111 VAL A CA 1
ATOM 712 C C . VAL A 1 113 ? 39.854 43.703 83.948 1.00 9.08 111 VAL A C 1
ATOM 713 O O . VAL A 1 113 ? 40.487 42.632 83.829 1.00 9.95 111 VAL A O 1
ATOM 717 N N . PHE A 1 114 ? 39.831 44.672 83.039 1.00 10.00 112 PHE A N 1
ATOM 718 C CA . PHE A 1 114 ? 40.580 44.542 81.783 1.00 9.48 112 PHE A CA 1
ATOM 719 C C . PHE A 1 114 ? 41.050 45.891 81.295 1.00 9.65 112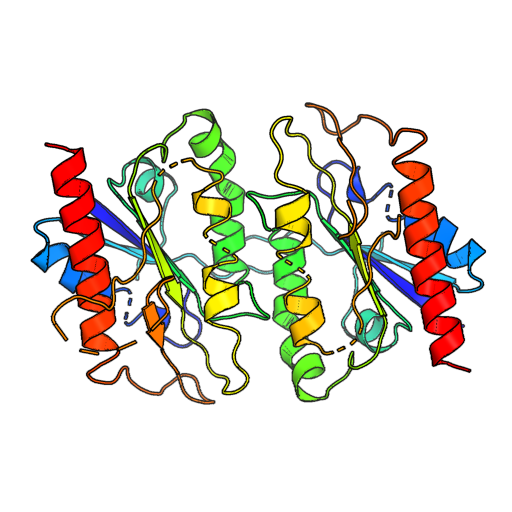 PHE A C 1
ATOM 720 O O . PHE A 1 114 ? 40.399 46.929 81.532 1.00 9.18 112 PHE A O 1
ATOM 728 N N . THR A 1 115 ? 42.218 45.881 80.653 1.00 9.70 113 THR A N 1
ATOM 729 C CA . THR A 1 115 ? 42.777 47.127 80.158 1.00 9.21 113 THR A CA 1
ATOM 730 C C . THR A 1 115 ? 43.367 46.941 78.771 1.00 10.50 113 THR A C 1
ATOM 731 O O . THR A 1 115 ? 43.672 45.810 78.341 1.00 10.48 113 THR A O 1
ATOM 735 N N A SER A 1 116 ? 43.547 48.078 78.112 0.50 10.64 114 SER A N 1
ATOM 736 N N B SER A 1 116 ? 43.533 48.068 78.099 0.50 10.65 114 SER A N 1
ATOM 737 C CA A SER A 1 116 ? 44.310 48.182 76.872 0.50 10.02 114 SER A CA 1
ATOM 738 C CA B SER A 1 116 ? 44.343 48.160 76.894 0.50 10.04 114 SER A CA 1
ATOM 739 C C A SER A 1 116 ? 45.266 49.369 76.977 0.50 10.86 114 SER A C 1
ATOM 740 C C B SER A 1 116 ? 45.329 49.302 77.087 0.50 10.85 114 SER A C 1
ATOM 741 O O A SER A 1 116 ? 44.924 50.396 77.572 0.50 10.43 114 SER A O 1
ATOM 742 O O B SER A 1 116 ? 45.077 50.224 77.859 0.50 10.66 114 SER A O 1
ATOM 747 N N . THR A 1 117 ? 46.457 49.242 76.385 1.00 11.15 115 THR A N 1
ATOM 748 C CA . THR A 1 117 ? 47.393 50.362 76.380 1.00 13.61 115 THR A CA 1
ATOM 749 C C . THR A 1 117 ? 48.012 50.554 75.002 1.00 16.07 115 THR A C 1
ATOM 750 O O . THR A 1 117 ? 48.208 49.578 74.292 1.00 16.00 115 THR A O 1
ATOM 754 N N . ALA A 1 118 ? 48.269 51.813 74.652 1.00 18.39 116 ALA A N 1
ATOM 755 C CA . ALA A 1 118 ? 48.955 52.140 73.398 1.00 22.32 116 ALA A CA 1
ATOM 756 C C . ALA A 1 118 ? 50.426 52.406 73.677 1.00 24.91 116 ALA A C 1
ATOM 757 O O . ALA A 1 118 ? 51.192 52.706 72.746 1.00 26.78 116 ALA A O 1
ATOM 759 N N . SER A 1 119 ? 50.828 52.277 74.939 1.00 26.26 117 SER A N 1
ATOM 760 C CA . SER A 1 119 ? 52.197 52.566 75.349 1.00 29.12 117 SER A CA 1
ATOM 761 C C . SER A 1 119 ? 53.087 51.332 75.517 1.00 29.57 117 SER A C 1
ATOM 762 O O . SER A 1 119 ? 52.644 50.270 75.925 1.00 29.13 117 SER A O 1
ATOM 765 N N . LEU A 1 120 ? 54.365 51.491 75.183 1.00 31.38 118 LEU A N 1
ATOM 766 C CA . LEU A 1 120 ? 55.312 50.376 75.188 1.00 32.47 118 LEU A CA 1
ATOM 767 C C . LEU A 1 120 ? 55.972 50.094 76.533 1.00 33.00 118 LEU A C 1
ATOM 768 O O . LEU A 1 120 ? 56.637 49.057 76.721 1.00 34.42 118 LEU A O 1
ATOM 773 N N . HIS A 1 121 ? 55.795 51.002 77.476 1.00 32.25 119 HIS A N 1
ATOM 774 C CA . HIS A 1 121 ? 56.590 50.955 78.679 1.00 32.04 119 HIS A CA 1
ATOM 775 C C . HIS A 1 121 ? 55.776 50.764 79.973 1.00 30.92 119 HIS A C 1
ATOM 776 O O . HIS A 1 121 ? 56.021 51.417 80.989 1.00 31.43 119 HIS A O 1
ATOM 783 N N . GLY A 1 122 ? 54.817 49.842 79.912 1.00 28.88 120 GLY A N 1
ATOM 784 C CA . GLY A 1 122 ? 54.096 49.385 81.095 1.00 26.69 120 GLY A CA 1
ATOM 785 C C . GLY A 1 122 ? 52.893 50.225 81.485 1.00 24.28 120 GLY A C 1
ATOM 786 O O . GLY A 1 122 ? 52.475 51.159 80.769 1.00 25.81 120 GLY A O 1
ATOM 787 N N . GLY A 1 123 ? 52.342 49.887 82.640 1.00 21.82 121 GLY A N 1
ATOM 788 C CA . GLY A 1 123 ? 51.223 50.604 83.199 1.00 19.09 121 GLY A CA 1
ATOM 789 C C . GLY A 1 123 ? 49.972 49.772 83.342 1.00 17.12 121 GLY A C 1
ATOM 790 O O . GLY A 1 123 ? 49.132 50.122 84.155 1.00 16.19 121 GLY A O 1
ATOM 791 N N . GLN A 1 124 ? 49.805 48.708 82.542 1.00 15.99 122 GLN A N 1
ATOM 792 C CA . GLN A 1 124 ? 48.576 47.940 82.654 1.00 14.15 122 GLN A CA 1
ATOM 793 C C . GLN A 1 124 ? 48.418 47.260 83.985 1.00 13.00 122 GLN A C 1
ATOM 794 O O . GLN A 1 124 ? 47.322 47.292 84.546 1.00 13.29 122 GLN A O 1
ATOM 800 N N . GLU A 1 125 ? 49.473 46.614 84.517 1.00 12.05 123 GLU A N 1
ATOM 801 C CA . GLU A 1 125 ? 49.283 45.878 85.784 1.00 13.91 123 GLU A CA 1
ATOM 802 C C . GLU A 1 125 ? 48.873 46.798 86.937 1.00 13.34 123 GLU A C 1
ATOM 803 O O . GLU A 1 125 ? 47.963 46.483 87.726 1.00 14.17 123 GLU A O 1
ATOM 809 N N . THR A 1 126 ? 49.511 47.948 87.009 1.00 14.41 124 THR A N 1
ATOM 810 C CA . THR A 1 126 ? 49.188 48.821 88.109 1.00 14.43 124 THR A CA 1
ATOM 811 C C . THR A 1 126 ? 47.862 49.505 87.833 1.00 12.50 124 THR A C 1
ATOM 812 O O . THR A 1 126 ? 47.093 49.748 88.761 1.00 11.61 124 THR A O 1
ATOM 816 N N . THR A 1 127 ? 47.553 49.763 86.563 1.00 10.70 125 THR A N 1
ATOM 817 C CA . THR A 1 127 ? 46.196 50.283 86.266 1.00 9.74 125 THR A CA 1
ATOM 818 C C . THR A 1 127 ? 45.161 49.266 86.742 1.00 9.43 125 THR A C 1
ATOM 819 O O . THR A 1 127 ? 44.147 49.621 87.378 1.00 10.48 125 THR A O 1
ATOM 823 N N . GLN A 1 128 ? 45.377 47.996 86.374 1.00 8.98 126 GLN A N 1
ATOM 824 C CA . GLN A 1 128 ? 44.466 46.941 86.811 1.00 9.36 126 GLN A CA 1
ATOM 825 C C . GLN A 1 128 ? 44.325 46.921 88.340 1.00 9.22 126 GLN A C 1
ATOM 826 O O . GLN A 1 128 ? 43.205 46.890 88.882 1.00 9.60 126 GLN A O 1
ATOM 832 N N . LEU A 1 129 ? 45.450 46.937 89.038 1.00 10.24 127 LEU A N 1
ATOM 833 C CA . LEU A 1 129 ? 45.386 46.979 90.490 1.00 10.44 127 LEU A CA 1
ATOM 834 C C . LEU A 1 129 ? 44.551 48.184 90.990 1.00 10.03 127 LEU A C 1
ATOM 835 O O . LEU A 1 129 ? 43.702 48.038 91.897 1.00 9.93 127 LEU A O 1
ATOM 840 N N . SER A 1 130 ? 44.785 49.346 90.389 1.00 8.68 128 SER A N 1
ATOM 841 C CA . SER A 1 130 ? 44.066 50.542 90.819 1.00 9.67 128 SER A CA 1
ATOM 842 C C . SER A 1 130 ? 42.553 50.376 90.625 1.00 9.71 128 SER A C 1
ATOM 843 O O . SER A 1 130 ? 41.783 50.964 91.379 1.00 9.96 128 SER A O 1
ATOM 854 N N . LEU A 1 132 ? 40.966 47.421 90.804 1.00 10.39 130 LEU A N 1
ATOM 855 C CA . LEU A 1 132 ? 40.453 46.480 91.826 1.00 11.08 130 LEU A CA 1
ATOM 856 C C . LEU A 1 132 ? 39.977 47.205 93.100 1.00 10.51 130 LEU A C 1
ATOM 857 O O . LEU A 1 132 ? 39.104 46.702 93.810 1.00 11.14 130 LEU A O 1
ATOM 862 N N . LEU A 1 133 ? 40.525 48.387 93.371 1.00 9.70 131 LEU A N 1
ATOM 863 C CA . LEU A 1 133 ? 40.228 49.097 94.598 1.00 10.48 131 LEU A CA 1
ATOM 864 C C . LEU A 1 133 ? 38.725 49.440 94.746 1.00 10.32 131 LEU A C 1
ATOM 865 O O . LEU A 1 133 ? 38.106 49.075 95.762 1.00 11.34 131 LEU A O 1
ATOM 870 N N . PRO A 1 134 ? 38.124 50.123 93.755 1.00 11.02 132 PRO A N 1
ATOM 871 C CA . PRO A 1 134 ? 36.662 50.330 93.910 1.00 11.04 132 PRO A CA 1
ATOM 872 C C . PRO A 1 134 ? 35.834 49.054 94.003 1.00 10.55 132 PRO A C 1
ATOM 873 O O . PRO A 1 134 ? 34.795 49.074 94.671 1.00 11.59 132 PRO A O 1
ATOM 877 N N . LEU A 1 135 ? 36.273 47.989 93.323 1.00 9.61 133 LEU A N 1
ATOM 878 C CA . LEU A 1 135 ? 35.545 46.703 93.386 1.00 10.46 133 LEU A CA 1
ATOM 879 C C . LEU A 1 135 ? 35.575 46.200 94.824 1.00 9.83 133 LEU A C 1
ATOM 880 O O . LEU A 1 135 ? 34.560 45.776 95.373 1.00 10.67 133 LEU A O 1
ATOM 885 N N . LEU A 1 136 ? 36.733 46.295 95.469 1.00 10.69 134 LEU A N 1
ATOM 886 C CA . LEU A 1 136 ? 36.824 45.887 96.885 1.00 10.18 134 LEU A CA 1
ATOM 887 C C . LEU A 1 136 ? 36.062 46.822 97.834 1.00 10.74 134 LEU A C 1
ATOM 888 O O . LEU A 1 136 ? 35.457 46.367 98.818 1.00 11.18 134 LEU A O 1
ATOM 893 N N . HIS A 1 137 ? 36.060 48.120 97.548 1.00 10.26 135 HIS A N 1
ATOM 894 C CA . HIS A 1 137 ? 35.239 49.032 98.326 1.00 10.69 135 HIS A CA 1
ATOM 895 C C . HIS A 1 137 ? 33.767 48.632 98.295 1.00 11.86 135 HIS A C 1
ATOM 896 O O . HIS A 1 137 ? 33.069 48.766 99.310 1.00 11.43 135 HIS A O 1
ATOM 903 N N . HIS A 1 138 ? 33.324 48.111 97.147 1.00 10.51 136 HIS A N 1
ATOM 904 C CA . HIS A 1 138 ? 31.941 47.641 96.996 1.00 10.70 136 HIS A CA 1
ATOM 905 C C . HIS A 1 138 ? 31.711 46.218 97.527 1.00 10.82 136 HIS A C 1
ATOM 906 O O . HIS A 1 138 ? 30.610 45.672 97.355 1.00 11.67 136 HIS A O 1
ATOM 913 N N . GLY A 1 139 ? 32.748 45.598 98.118 1.00 10.34 137 GLY A N 1
ATOM 914 C CA . GLY A 1 139 ? 32.598 44.280 98.750 1.00 11.13 137 GLY A CA 1
ATOM 915 C C . GLY A 1 139 ? 32.488 43.149 97.743 1.00 11.02 137 GLY A C 1
ATOM 916 O O . GLY A 1 139 ? 31.984 42.037 98.042 1.00 11.66 137 GLY A O 1
ATOM 925 N N A LEU A 1 141 ? 33.777 40.122 95.148 0.50 10.73 139 LEU A N 1
ATOM 926 N N B LEU A 1 141 ? 33.813 40.128 95.116 0.50 10.32 139 LEU A N 1
ATOM 927 C CA A LEU A 1 141 ? 34.715 39.015 95.179 0.50 10.63 139 LEU A CA 1
ATOM 928 C CA B LEU A 1 141 ? 34.764 39.021 95.206 0.50 9.63 139 LEU A CA 1
ATOM 929 C C A LEU A 1 141 ? 35.587 39.202 93.950 0.50 10.18 139 LEU A C 1
ATOM 930 C C B LEU A 1 141 ? 35.649 39.047 93.968 0.50 9.70 139 LEU A C 1
ATOM 931 O O A LEU A 1 141 ? 35.098 39.058 92.827 0.50 9.86 139 LEU A O 1
ATOM 932 O O B LEU A 1 141 ? 35.247 38.626 92.873 0.50 9.39 139 LEU A O 1
ATOM 941 N N . VAL A 1 142 ? 36.857 39.563 94.144 1.00 10.10 140 VAL A N 1
ATOM 942 C CA . VAL A 1 142 ? 37.695 39.893 92.991 1.00 10.87 140 VAL A CA 1
ATOM 943 C C . VAL A 1 142 ? 38.504 38.706 92.488 1.00 11.59 140 VAL A C 1
ATOM 944 O O . VAL A 1 142 ? 39.069 37.927 93.258 1.00 10.67 140 VAL A O 1
ATOM 948 N N . LEU A 1 143 ? 38.556 38.604 91.169 1.00 11.23 141 LEU A N 1
ATOM 949 C CA . LEU A 1 143 ? 39.311 37.520 90.545 1.00 11.20 141 LEU A CA 1
ATOM 950 C C . LEU A 1 143 ? 40.051 38.031 89.301 1.00 12.09 141 LEU A C 1
ATOM 951 O O . LEU A 1 143 ? 39.655 39.030 88.702 1.00 13.50 141 LEU A O 1
ATOM 956 N N . GLY A 1 144 ? 41.098 37.316 88.907 1.00 12.52 142 GLY A N 1
ATOM 957 C CA . GLY A 1 144 ? 41.832 37.635 87.665 1.00 13.84 142 GLY A CA 1
ATOM 958 C C . GLY A 1 144 ? 42.051 36.376 86.839 1.00 15.16 142 GLY A C 1
ATOM 959 O O . GLY A 1 144 ? 41.174 35.504 86.778 1.00 16.06 142 GLY A O 1
ATOM 960 N N . ILE A 1 145 ? 43.226 36.283 86.224 1.00 15.47 143 ILE A N 1
ATOM 961 C CA . ILE A 1 145 ? 43.532 35.176 85.330 1.00 17.30 143 ILE A CA 1
ATOM 962 C C . ILE A 1 145 ? 44.512 34.230 86.017 1.00 17.12 143 ILE A C 1
ATOM 963 O O . ILE A 1 145 ? 45.631 34.618 86.348 1.00 17.13 143 ILE A O 1
ATOM 968 N N . PRO A 1 146 ? 44.079 32.987 86.283 1.00 18.32 144 PRO A N 1
ATOM 969 C CA . PRO A 1 146 ? 44.971 32.049 86.974 1.00 18.48 144 PRO A CA 1
ATOM 970 C C . PRO A 1 146 ? 46.059 31.552 86.035 1.00 20.72 144 PRO A C 1
ATOM 971 O O . PRO A 1 146 ? 45.920 31.655 84.810 1.00 19.80 144 PRO A O 1
ATOM 975 N N . TYR A 1 147 ? 47.120 31.027 86.615 1.00 22.23 145 TYR A N 1
ATOM 976 C CA . TYR A 1 147 ? 48.221 30.506 85.841 1.00 25.01 145 TYR A CA 1
ATOM 977 C C . TYR A 1 147 ? 47.764 29.328 84.973 1.00 25.62 145 TYR A C 1
ATOM 978 O O . TYR A 1 147 ? 48.177 29.272 83.792 1.00 28.56 145 TYR A O 1
ATOM 987 N N . THR A 1 160 ? 48.611 39.108 82.758 1.00 26.22 158 THR A N 1
ATOM 988 C CA . THR A 1 160 ? 48.768 39.270 84.213 1.00 23.24 158 THR A CA 1
ATOM 989 C C . THR A 1 160 ? 47.719 38.514 85.018 1.00 22.95 158 THR A C 1
ATOM 990 O O . THR A 1 160 ? 46.649 38.207 84.516 1.00 25.07 158 THR A O 1
ATOM 994 N N . PRO A 1 161 ? 48.017 38.239 86.303 1.00 20.45 159 PRO A N 1
ATOM 995 C CA . PRO A 1 161 ? 47.103 37.640 87.246 1.00 19.11 159 PRO A CA 1
ATOM 996 C C . PRO A 1 161 ? 45.966 38.560 87.593 1.00 18.17 159 PRO A C 1
ATOM 997 O O . PRO A 1 161 ? 44.965 38.086 88.108 1.00 19.33 159 PRO A O 1
ATOM 1001 N N . TYR A 1 162 ? 46.095 39.859 87.301 1.00 14.83 160 TYR A N 1
ATOM 1002 C CA . TYR A 1 162 ? 45.153 40.835 87.861 1.00 16.17 160 TYR A CA 1
ATOM 1003 C C . TYR A 1 162 ? 43.999 41.186 86.952 1.00 15.70 160 TYR A C 1
ATOM 1004 O O . TYR A 1 162 ? 43.110 41.925 87.374 1.00 17.08 160 TYR A O 1
ATOM 1013 N N . GLY A 1 163 ? 44.029 40.716 85.698 1.00 14.00 161 GLY A N 1
ATOM 1014 C CA . GLY A 1 163 ? 42.993 41.123 84.768 1.00 13.77 161 GLY A CA 1
ATOM 1015 C C . GLY A 1 163 ? 43.485 40.872 83.352 1.00 13.08 161 GLY A C 1
ATOM 1016 O O . GLY A 1 163 ? 44.653 40.426 83.158 1.00 14.21 161 GLY A O 1
ATOM 1017 N N . ALA A 1 164 ? 42.613 41.105 82.377 1.00 10.99 162 ALA A N 1
ATOM 1018 C CA . ALA A 1 164 ? 43.015 40.885 80.959 1.00 11.41 162 ALA A CA 1
ATOM 1019 C C . ALA A 1 164 ? 43.713 42.134 80.407 1.00 10.93 162 ALA A C 1
ATOM 1020 O O . ALA A 1 164 ? 43.342 43.262 80.736 1.00 12.02 162 ALA A O 1
ATOM 1022 N N . SER A 1 165 ? 44.733 41.919 79.568 1.00 11.76 163 SER A N 1
ATOM 1023 C CA . SER A 1 165 ? 45.582 43.010 79.058 1.00 10.87 163 SER A CA 1
ATOM 1024 C C . SER A 1 165 ? 45.612 42.952 77.548 1.00 11.93 163 SER A C 1
ATOM 1025 O O . SER A 1 165 ? 45.334 41.910 76.936 1.00 12.98 163 SER A O 1
ATOM 1028 N N . HIS A 1 166 ? 45.958 44.070 76.951 1.00 11.18 164 HIS A N 1
ATOM 1029 C CA . HIS A 1 166 ? 46.105 44.130 75.481 1.00 11.88 164 HIS A CA 1
ATOM 1030 C C . HIS A 1 166 ? 46.969 45.311 75.124 1.00 13.45 164 HIS A C 1
ATOM 1031 O O . HIS A 1 166 ? 46.806 46.423 75.643 1.00 13.58 164 HIS A O 1
ATOM 1038 N N . PHE A 1 167 ? 47.895 45.063 74.208 1.00 14.12 165 PHE A N 1
ATOM 1039 C CA . PHE A 1 167 ? 48.688 46.141 73.622 1.00 16.14 165 PHE A CA 1
ATOM 1040 C C . PHE A 1 167 ? 48.068 46.579 72.288 1.00 17.30 165 PHE A C 1
ATOM 1041 O O . PHE A 1 167 ? 47.930 45.750 71.375 1.00 17.08 165 PHE A O 1
ATOM 1049 N N . ALA A 1 168 ? 47.685 47.852 72.183 1.00 18.45 166 ALA A N 1
ATOM 1050 C CA . ALA A 1 168 ? 46.859 48.338 71.074 1.00 19.65 166 ALA A CA 1
ATOM 1051 C C . ALA A 1 168 ? 47.667 48.956 69.947 1.00 21.71 166 ALA A C 1
ATOM 1052 O O . ALA A 1 168 ? 47.085 49.405 68.950 1.00 21.33 166 ALA A O 1
ATOM 1054 N N . GLY A 1 169 ? 48.982 48.990 70.123 1.00 23.09 167 GLY A N 1
ATOM 1055 C CA . GLY A 1 169 ? 49.868 49.608 69.134 1.00 26.34 167 GLY A CA 1
ATOM 1056 C C . GLY A 1 169 ? 49.817 51.118 69.245 1.00 28.89 167 GLY A C 1
ATOM 1057 O O . GLY A 1 169 ? 48.877 51.686 69.808 1.00 28.34 167 GLY A O 1
ATOM 1058 N N . ALA A 1 170 ? 50.819 51.789 68.673 1.00 31.73 168 ALA A N 1
ATOM 1059 C CA . ALA A 1 170 ? 50.877 53.249 68.714 1.00 33.59 168 ALA A CA 1
ATOM 1060 C C . ALA A 1 170 ? 49.595 53.924 68.218 1.00 34.71 168 ALA A C 1
ATOM 1061 O O . ALA A 1 170 ? 49.223 54.994 68.720 1.00 36.24 168 ALA A O 1
ATOM 1063 N N . ASP A 1 171 ? 48.922 53.292 67.257 1.00 35.32 169 ASP A N 1
ATOM 1064 C CA . ASP A 1 171 ? 47.711 53.831 66.637 1.00 35.64 169 ASP A CA 1
ATOM 1065 C C . ASP A 1 171 ? 46.395 53.372 67.262 1.00 34.39 169 ASP A C 1
ATOM 1066 O O . ASP A 1 171 ? 45.313 53.789 66.807 1.00 35.01 169 ASP A O 1
ATOM 1071 N N . GLY A 1 172 ? 46.474 52.505 68.277 1.00 31.97 170 GLY A N 1
ATOM 1072 C CA . GLY A 1 172 ? 45.279 51.994 68.939 1.00 29.49 170 GLY A CA 1
ATOM 1073 C C . GLY A 1 172 ? 44.471 50.973 68.161 1.00 27.49 170 GLY A C 1
ATOM 1074 O O . GLY A 1 172 ? 43.409 50.552 68.620 1.00 26.85 170 GLY A O 1
ATOM 1075 N N . LYS A 1 173 ? 44.942 50.579 66.979 1.00 27.42 171 LYS A N 1
ATOM 1076 C CA . LYS A 1 173 ? 44.174 49.585 66.210 1.00 27.09 171 LYS A CA 1
ATOM 1077 C C . LYS A 1 173 ? 44.794 48.181 66.046 1.00 25.20 171 LYS A C 1
ATOM 1078 O O . LYS A 1 173 ? 44.240 47.390 65.277 1.00 25.43 171 LYS A O 1
ATOM 1084 N N . ARG A 1 174 ? 45.874 47.867 66.780 1.00 22.34 172 ARG A N 1
ATOM 1085 C CA . ARG A 1 174 ? 46.454 46.507 66.790 1.00 20.57 172 ARG A CA 1
ATOM 1086 C C . ARG A 1 174 ? 45.412 45.516 67.287 1.00 20.37 172 ARG A C 1
ATOM 1087 O O . ARG A 1 174 ? 44.817 45.709 68.364 1.00 19.80 172 ARG A O 1
ATOM 1095 N N . SER A 1 175 ? 45.173 44.474 66.495 1.00 18.42 173 SER A N 1
ATOM 1096 C CA . SER A 1 175 ? 44.205 43.453 66.850 1.00 17.60 173 SER A CA 1
ATOM 1097 C C . SER A 1 175 ? 44.668 42.722 68.103 1.00 15.94 173 SER A C 1
ATOM 1098 O O . SER A 1 175 ? 45.879 42.565 68.339 1.00 16.62 173 SER A O 1
ATOM 1101 N N A LEU A 1 176 ? 43.709 42.254 68.897 0.50 15.20 174 LEU A N 1
ATOM 1102 N N B LEU A 1 176 ? 43.713 42.244 68.892 0.50 15.32 174 LEU A N 1
ATOM 1103 C CA A LEU A 1 176 ? 44.037 41.301 69.943 0.50 15.00 174 LEU A CA 1
ATOM 1104 C CA B LEU A 1 176 ? 44.059 41.303 69.940 0.50 15.20 174 LEU A CA 1
ATOM 1105 C C A LEU A 1 176 ? 44.765 40.130 69.304 0.50 15.02 174 LEU A C 1
ATOM 1106 C C B LEU A 1 176 ? 44.761 40.121 69.309 0.50 15.14 174 LEU A C 1
ATOM 1107 O O A LEU A 1 176 ? 44.295 39.581 68.315 0.50 15.73 174 LEU A O 1
ATOM 1108 O O B LEU A 1 176 ? 44.271 39.556 68.338 0.50 15.80 174 LEU A O 1
ATOM 1117 N N . ASP A 1 177 ? 45.878 39.717 69.892 1.00 14.05 175 ASP A N 1
ATOM 1118 C CA . ASP A 1 177 ? 46.559 38.526 69.396 1.00 15.27 175 ASP A CA 1
ATOM 1119 C C . ASP A 1 177 ? 45.887 37.278 69.960 1.00 15.29 175 ASP A C 1
ATOM 1120 O O . ASP A 1 177 ? 44.942 37.385 70.756 1.00 14.06 175 ASP A O 1
ATOM 1125 N N . GLU A 1 178 ? 46.358 36.098 69.551 1.00 16.50 176 GLU A N 1
ATOM 1126 C CA . GLU A 1 178 ? 45.724 34.854 69.984 1.00 17.28 176 GLU A CA 1
ATOM 1127 C C . GLU A 1 178 ? 45.670 34.727 71.520 1.00 16.44 176 GLU A C 1
ATOM 1128 O O . GLU A 1 178 ? 44.651 34.323 72.076 1.00 15.77 176 GLU A O 1
ATOM 1134 N N A HIS A 1 179 ? 46.774 35.080 72.178 0.50 15.23 177 HIS A N 1
ATOM 1135 N N B HIS A 1 179 ? 46.741 35.130 72.175 0.50 15.60 177 HIS A N 1
ATOM 1136 C CA A HIS A 1 179 ? 46.902 34.992 73.638 0.50 15.54 177 HIS A CA 1
ATOM 1137 C CA B HIS A 1 179 ? 46.875 34.957 73.608 0.50 16.27 177 HIS A CA 1
ATOM 1138 C C A HIS A 1 179 ? 45.937 35.972 74.294 0.50 14.28 177 HIS A C 1
ATOM 1139 C C B HIS A 1 179 ? 46.016 35.987 74.354 0.50 14.77 177 HIS A C 1
ATOM 1140 O O A HIS A 1 179 ? 45.123 35.588 75.139 0.50 13.48 177 HIS A O 1
ATOM 1141 O O B HIS A 1 179 ? 45.326 35.639 75.317 0.50 14.30 177 HIS A O 1
ATOM 1154 N N . GLU A 1 180 ? 46.016 37.225 73.866 1.00 13.51 178 GLU A N 1
ATOM 1155 C CA . GLU A 1 180 ? 45.158 38.287 74.444 1.00 12.61 178 GLU A CA 1
ATOM 1156 C C . GLU A 1 180 ? 43.682 37.916 74.317 1.00 13.60 178 GLU A C 1
ATOM 1157 O O . GLU A 1 180 ? 42.897 38.088 75.275 1.00 13.75 178 GLU A O 1
ATOM 1163 N N . LEU A 1 181 ? 43.300 37.416 73.136 1.00 11.98 179 LEU A N 1
ATOM 1164 C CA . LEU A 1 181 ? 41.891 37.066 72.887 1.00 12.37 179 LEU A CA 1
ATOM 1165 C C . LEU A 1 181 ? 41.483 35.877 73.765 1.00 11.70 179 LEU A C 1
ATOM 1166 O O . LEU A 1 181 ? 40.394 35.866 74.364 1.00 11.86 179 LEU A O 1
ATOM 1171 N N . THR A 1 182 ? 42.315 34.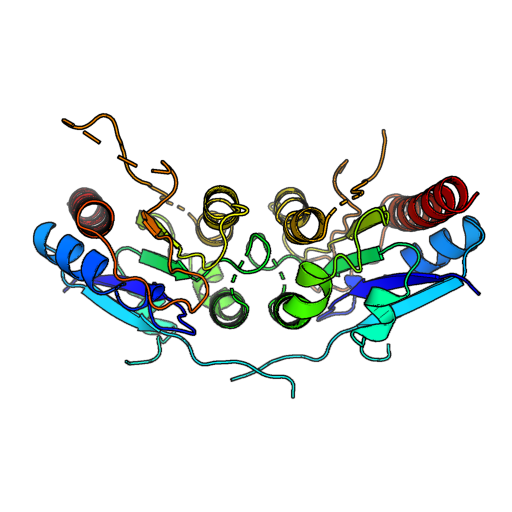839 73.780 1.00 12.22 180 THR A N 1
ATOM 1172 C CA . THR A 1 182 ? 42.056 33.657 74.584 1.00 13.17 180 THR A CA 1
ATOM 1173 C C . THR A 1 182 ? 41.882 34.019 76.048 1.00 12.75 180 THR A C 1
ATOM 1174 O O . THR A 1 182 ? 40.960 33.512 76.714 1.00 12.95 180 THR A O 1
ATOM 1178 N N . LEU A 1 183 ? 42.722 34.938 76.533 1.00 12.13 181 LEU A N 1
ATOM 1179 C CA . LEU A 1 183 ? 42.622 35.358 77.956 1.00 13.03 181 LEU A CA 1
ATOM 1180 C C . LEU A 1 183 ? 41.346 36.199 78.224 1.00 12.90 181 LEU A C 1
ATOM 1181 O O . LEU A 1 183 ? 40.742 36.070 79.315 1.00 12.66 181 LEU A O 1
ATOM 1186 N N . CYS A 1 184 ? 40.939 37.047 77.266 1.00 12.37 182 CYS A N 1
ATOM 1187 C CA . CYS A 1 184 ? 39.671 37.777 77.411 1.00 11.88 182 CYS A CA 1
ATOM 1188 C C . CYS A 1 184 ? 38.528 36.787 77.554 1.00 12.34 182 CYS A C 1
ATOM 1189 O O . CYS A 1 184 ? 37.679 36.910 78.433 1.00 11.56 182 CYS A O 1
ATOM 1192 N N . ARG A 1 185 ? 38.496 35.798 76.668 1.00 11.14 183 ARG A N 1
ATOM 1193 C CA . ARG A 1 185 ? 37.397 34.826 76.719 1.00 11.26 183 ARG A CA 1
ATOM 1194 C C . ARG A 1 185 ? 37.454 34.033 78.031 1.00 12.11 183 ARG A C 1
ATOM 1195 O O . ARG A 1 185 ? 36.418 33.768 78.666 1.00 12.19 183 ARG A O 1
ATOM 1203 N N . ALA A 1 186 ? 38.662 33.643 78.439 1.00 12.47 184 ALA A N 1
ATOM 1204 C CA . ALA A 1 186 ? 38.832 32.877 79.674 1.00 12.54 184 ALA A CA 1
ATOM 1205 C C . ALA A 1 186 ? 38.330 33.659 80.872 1.00 12.10 184 ALA A C 1
ATOM 1206 O O . ALA A 1 186 ? 37.708 33.089 81.783 1.00 13.18 184 ALA A O 1
ATOM 1208 N N . LEU A 1 187 ? 38.615 34.949 80.894 1.00 12.46 185 LEU A N 1
ATOM 1209 C CA . LEU A 1 187 ? 38.185 35.802 82.025 1.00 11.65 185 LEU A CA 1
ATOM 1210 C C . LEU A 1 187 ? 36.668 35.843 82.089 1.00 12.53 185 LEU A C 1
ATOM 1211 O O . LEU A 1 187 ? 36.089 35.675 83.172 1.00 12.31 185 LEU A O 1
ATOM 1216 N N . GLY A 1 188 ? 36.030 36.062 80.943 1.00 11.28 186 GLY A N 1
ATOM 1217 C CA . GLY A 1 188 ? 34.576 36.110 80.881 1.00 11.38 186 GLY A CA 1
ATOM 1218 C C . GLY A 1 188 ? 33.962 34.789 81.323 1.00 12.39 186 GLY A C 1
ATOM 1219 O O . GLY A 1 188 ? 33.009 34.764 82.104 1.00 11.18 186 GLY A O 1
ATOM 1220 N N . LYS A 1 189 ? 34.531 33.680 80.843 1.00 12.08 187 LYS A N 1
ATOM 1221 C CA . LYS A 1 189 ? 34.034 32.364 81.206 1.00 13.11 187 LYS A CA 1
ATOM 1222 C C . LYS A 1 189 ? 34.196 32.144 82.696 1.00 13.17 187 LYS A C 1
ATOM 1223 O O . LYS A 1 189 ? 33.278 31.631 83.342 1.00 13.51 187 LYS A O 1
ATOM 1229 N N . ARG A 1 190 ? 35.322 32.581 83.260 1.00 12.13 188 ARG A N 1
ATOM 1230 C CA . ARG A 1 190 ? 35.556 32.410 84.708 1.00 13.32 188 ARG A CA 1
ATOM 1231 C C . ARG A 1 190 ? 34.585 33.232 85.559 1.00 11.62 188 ARG A C 1
ATOM 1232 O O . ARG A 1 190 ? 34.107 32.748 86.592 1.00 13.06 188 ARG A O 1
ATOM 1240 N N . LEU A 1 191 ? 34.300 34.469 85.154 1.00 12.57 189 LEU A N 1
ATOM 1241 C CA . LEU A 1 191 ? 33.264 35.270 85.856 1.00 12.89 189 LEU A CA 1
ATOM 1242 C C . LEU A 1 191 ? 31.929 34.562 85.849 1.00 13.32 189 LEU A C 1
ATOM 1243 O O . LEU A 1 191 ? 31.283 34.449 86.889 1.00 13.95 189 LEU A O 1
ATOM 1248 N N . ALA A 1 192 ? 31.534 34.059 84.676 1.00 13.19 190 ALA A N 1
ATOM 1249 C CA . ALA A 1 192 ? 30.253 33.368 84.555 1.00 12.77 190 ALA A CA 1
ATOM 1250 C C . ALA A 1 192 ? 30.248 32.100 85.421 1.00 12.84 190 ALA A C 1
ATOM 1251 O O . ALA A 1 192 ? 29.294 31.860 86.186 1.00 13.36 190 ALA A O 1
ATOM 1253 N N . GLU A 1 193 ? 31.287 31.280 85.300 1.00 12.58 191 GLU A N 1
ATOM 1254 C CA . GLU A 1 193 ? 31.342 30.036 86.076 1.00 14.01 191 GLU A CA 1
ATOM 1255 C C . GLU A 1 193 ? 31.361 30.277 87.567 1.00 13.68 191 GLU A C 1
ATOM 1256 O O . GLU A 1 193 ? 30.729 29.557 88.312 1.00 14.17 191 GLU A O 1
ATOM 1262 N N . THR A 1 194 ? 32.043 31.344 87.993 1.00 12.82 192 THR A N 1
ATOM 1263 C CA . THR A 1 194 ? 32.065 31.680 89.439 1.00 12.66 192 THR A CA 1
ATOM 1264 C C . THR A 1 194 ? 30.688 32.145 89.916 1.00 13.14 192 THR A C 1
ATOM 1265 O O . THR A 1 194 ? 30.213 31.700 90.965 1.00 14.75 192 THR A O 1
ATOM 1269 N N . ALA A 1 195 ? 30.046 33.013 89.133 1.00 13.19 193 ALA A N 1
ATOM 1270 C CA . ALA A 1 195 ? 28.677 33.433 89.402 1.00 13.50 193 ALA A CA 1
ATOM 1271 C C . ALA A 1 195 ? 27.760 32.203 89.477 1.00 15.20 193 ALA A C 1
ATOM 1272 O O . ALA A 1 195 ? 26.920 32.117 90.376 1.00 16.45 193 ALA A O 1
ATOM 1274 N N . GLY A 1 196 ? 27.942 31.252 88.557 1.00 15.19 194 GLY A N 1
ATOM 1275 C CA . GLY A 1 196 ? 27.155 29.992 88.561 1.00 16.06 194 GLY A CA 1
ATOM 1276 C C . GLY A 1 196 ? 27.311 29.236 89.873 1.00 17.49 194 GLY A C 1
ATOM 1277 O O . GLY A 1 196 ? 26.317 28.791 90.492 1.00 17.47 194 GLY A O 1
ATOM 1278 N N . LYS A 1 197 ? 28.553 29.093 90.316 1.00 16.29 195 LYS A N 1
ATOM 1279 C CA . LYS A 1 197 ? 28.818 28.378 91.558 1.00 18.30 195 LYS A CA 1
ATOM 1280 C C . LYS A 1 197 ? 28.165 29.074 92.752 1.00 19.71 195 LYS A C 1
ATOM 1281 O O . LYS A 1 197 ? 27.499 28.423 93.588 1.00 19.44 195 LYS A O 1
ATOM 1287 N N . LEU A 1 198 ? 28.327 30.391 92.840 1.00 19.14 196 LEU A N 1
ATOM 1288 C CA . LEU A 1 198 ? 27.782 31.142 93.966 1.00 21.09 196 LEU A CA 1
ATOM 1289 C C . LEU A 1 198 ? 26.258 31.113 94.014 1.00 24.28 196 LEU A C 1
ATOM 1290 O O . LEU A 1 198 ? 25.672 31.167 95.112 1.00 25.29 196 LEU A O 1
ATOM 1295 N N . GLY A 1 199 ? 25.636 31.010 92.841 1.00 26.20 197 GLY A N 1
ATOM 1296 C CA . GLY A 1 199 ? 24.185 31.104 92.677 1.00 30.03 197 GLY A CA 1
ATOM 1297 C C . GLY A 1 199 ? 23.495 29.772 92.871 1.00 33.00 197 GLY A C 1
ATOM 1298 O O . GLY A 1 199 ? 22.266 29.719 93.012 1.00 34.09 197 GLY A O 1
ATOM 1299 N N . SER A 1 200 ? 24.284 28.697 92.835 1.00 35.01 198 SER A N 1
ATOM 1300 C CA . SER A 1 200 ? 23.872 27.359 93.259 1.00 37.90 198 SER A CA 1
ATOM 1301 C C . SER A 1 200 ? 24.881 26.341 92.774 1.00 38.66 198 SER A C 1
ATOM 1302 O O . SER A 1 200 ? 25.153 26.191 91.582 1.00 39.75 198 SER A O 1
ATOM 1306 N N . SER B 1 5 ? 58.930 83.639 89.978 1.00 23.97 3 SER B N 1
ATOM 1307 C CA . SER B 1 5 ? 59.782 82.827 90.888 1.00 23.24 3 SER B CA 1
ATOM 1308 C C . SER B 1 5 ? 59.225 81.411 90.885 1.00 21.16 3 SER B C 1
ATOM 1309 O O . SER B 1 5 ? 58.067 81.224 90.523 1.00 21.38 3 SER B O 1
ATOM 1312 N N . PRO B 1 6 ? 60.037 80.420 91.290 1.00 19.16 4 PRO B N 1
ATOM 1313 C CA . PRO B 1 6 ? 59.536 79.027 91.296 1.00 17.49 4 PRO B CA 1
ATOM 1314 C C . PRO B 1 6 ? 58.376 78.852 92.286 1.00 16.21 4 PRO B C 1
ATOM 1315 O O . PRO B 1 6 ? 58.361 79.465 93.365 1.00 15.31 4 PRO B O 1
ATOM 1319 N N . TYR B 1 7 ? 57.434 77.982 91.958 1.00 13.42 5 TYR B N 1
ATOM 1320 C CA . TYR B 1 7 ? 56.334 77.754 92.870 1.00 12.21 5 TYR B CA 1
ATOM 1321 C C . TYR B 1 7 ? 55.984 76.280 92.951 1.00 12.71 5 TYR B C 1
ATOM 1322 O O . TYR B 1 7 ? 56.208 75.520 91.996 1.00 12.90 5 TYR B O 1
ATOM 1331 N N . ILE B 1 8 ? 55.415 75.913 94.094 1.00 11.47 6 ILE B N 1
ATOM 1332 C CA . ILE B 1 8 ? 54.826 74.582 94.274 1.00 11.37 6 ILE B CA 1
ATOM 1333 C C . ILE B 1 8 ? 53.342 74.717 93.938 1.00 11.07 6 ILE B C 1
ATOM 1334 O O . ILE B 1 8 ? 52.639 75.547 94.530 1.00 12.36 6 ILE B O 1
ATOM 1339 N N . LEU B 1 9 ? 52.849 73.904 93.005 1.00 9.90 7 LEU B N 1
ATOM 1340 C CA . LEU B 1 9 ? 51.408 73.875 92.684 1.00 9.58 7 LEU B CA 1
ATOM 1341 C C . LEU B 1 9 ? 50.717 72.950 93.626 1.00 10.23 7 LEU B C 1
ATOM 1342 O O . LEU B 1 9 ? 51.139 71.795 93.796 1.00 10.76 7 LEU B O 1
ATOM 1347 N N . VAL B 1 10 ? 49.657 73.469 94.248 1.00 10.12 8 VAL B N 1
ATOM 1348 C CA . VAL B 1 10 ? 48.824 72.673 95.141 1.00 10.29 8 VAL B CA 1
ATOM 1349 C C . VAL B 1 10 ? 47.507 72.517 94.417 1.00 11.71 8 VAL B C 1
ATOM 1350 O O . VAL B 1 10 ? 46.703 73.444 94.351 1.00 11.03 8 VAL B O 1
ATOM 1354 N N . LEU B 1 11 ? 47.312 71.324 93.862 1.00 9.99 9 LEU B N 1
ATOM 1355 C CA . LEU B 1 11 ? 46.245 71.095 92.879 1.00 10.67 9 LEU B CA 1
ATOM 1356 C C . LEU B 1 11 ? 45.284 70.122 93.516 1.00 11.80 9 LEU B C 1
ATOM 1357 O O . LEU B 1 11 ? 45.675 69.027 93.928 1.00 11.79 9 LEU B O 1
ATOM 1362 N N . TYR B 1 12 ? 44.009 70.491 93.576 1.00 11.18 10 TYR B N 1
ATOM 1363 C CA . TYR B 1 12 ? 43.073 69.619 94.270 1.00 11.68 10 TYR B CA 1
ATOM 1364 C C . TYR B 1 12 ? 41.660 69.693 93.700 1.00 11.49 10 TYR B C 1
ATOM 1365 O O . TYR B 1 12 ? 41.307 70.616 92.932 1.00 12.07 10 TYR B O 1
ATOM 1374 N N . TYR B 1 13 ? 40.830 68.734 94.113 1.00 10.69 11 TYR B N 1
ATOM 1375 C CA . TYR B 1 13 ? 39.387 68.815 93.891 1.00 12.74 11 TYR B CA 1
ATOM 1376 C C . TYR B 1 13 ? 38.727 68.700 95.272 1.00 12.83 11 TYR B C 1
ATOM 1377 O O . TYR B 1 13 ? 39.210 67.961 96.119 1.00 12.32 11 TYR B O 1
ATOM 1386 N N . SER B 1 14 ? 37.653 69.458 95.505 1.00 14.36 12 SER B N 1
ATOM 1387 C CA . SER B 1 14 ? 36.955 69.385 96.791 1.00 16.18 12 SER B CA 1
ATOM 1388 C C . SER B 1 14 ? 35.465 69.474 96.515 1.00 17.83 12 SER B C 1
ATOM 1389 O O . SER B 1 14 ? 35.051 70.293 95.733 1.00 17.70 12 SER B O 1
ATOM 1392 N N . ARG B 1 15 ? 34.681 68.626 97.162 1.00 20.98 13 ARG B N 1
ATOM 1393 C CA . ARG B 1 15 ? 33.237 68.697 96.980 1.00 24.09 13 ARG B CA 1
ATOM 1394 C C . ARG B 1 15 ? 32.605 69.456 98.138 1.00 24.37 13 ARG B C 1
ATOM 1395 O O . ARG B 1 15 ? 31.778 70.344 97.909 1.00 25.40 13 ARG B O 1
ATOM 1403 N N . HIS B 1 16 ? 33.029 69.126 99.353 1.00 24.13 14 HIS B N 1
ATOM 1404 C CA . HIS B 1 16 ? 32.468 69.720 100.563 1.00 24.95 14 HIS B CA 1
ATOM 1405 C C . HIS B 1 16 ? 33.434 70.572 101.396 1.00 23.99 14 HIS B C 1
ATOM 1406 O O . HIS B 1 16 ? 33.074 71.048 102.478 1.00 23.61 14 HIS B O 1
ATOM 1413 N N . GLY B 1 17 ? 34.648 70.790 100.882 1.00 21.87 15 GLY B N 1
ATOM 1414 C CA . GLY B 1 17 ? 35.527 71.808 101.473 1.00 19.80 15 GLY B CA 1
ATOM 1415 C C . GLY B 1 17 ? 36.775 71.347 102.190 1.00 18.05 15 GLY B C 1
ATOM 1416 O O . GLY B 1 17 ? 37.689 72.144 102.370 1.00 17.11 15 GLY B O 1
ATOM 1417 N N . ALA B 1 18 ? 36.833 70.077 102.597 1.00 16.41 16 ALA B N 1
ATOM 1418 C CA . ALA B 1 18 ? 37.935 69.633 103.434 1.00 15.61 16 ALA B CA 1
ATOM 1419 C C . ALA B 1 18 ? 39.263 69.670 102.698 1.00 15.50 16 ALA B C 1
ATOM 1420 O O . ALA B 1 18 ? 40.283 70.157 103.239 1.00 13.48 16 ALA B O 1
ATOM 1422 N N . THR B 1 19 ? 39.281 69.161 101.468 1.00 14.45 17 THR B N 1
ATOM 1423 C CA . THR B 1 19 ? 40.564 69.159 100.754 1.00 15.17 17 THR B CA 1
ATOM 1424 C C . THR B 1 19 ? 40.988 70.589 100.390 1.00 14.47 17 THR B C 1
ATOM 1425 O O . THR B 1 19 ? 42.160 70.899 100.270 1.00 13.68 17 THR B O 1
ATOM 1429 N N . ALA B 1 20 ? 40.020 71.486 100.225 1.00 14.03 18 ALA B N 1
ATOM 1430 C CA . ALA B 1 20 ? 40.370 72.899 99.975 1.00 13.88 18 ALA B CA 1
ATOM 1431 C C . ALA B 1 20 ? 41.106 73.510 101.161 1.00 14.02 18 ALA B C 1
ATOM 1432 O O . ALA B 1 20 ? 42.090 74.259 101.006 1.00 13.14 18 ALA B O 1
ATOM 1434 N N . GLU B 1 21 ? 40.650 73.177 102.367 1.00 13.53 19 GLU B N 1
ATOM 1435 C CA . GLU B 1 21 ? 41.360 73.623 103.570 1.00 14.11 19 GLU B CA 1
ATOM 1436 C C . GLU B 1 21 ? 42.737 72.975 103.695 1.00 13.15 19 GLU B C 1
ATOM 1437 O O . GLU B 1 21 ? 43.731 73.635 104.031 1.00 12.60 19 GLU B O 1
ATOM 1451 N N . ALA B 1 23 ? 44.553 72.073 101.262 1.00 10.92 21 ALA B N 1
ATOM 1452 C CA . ALA B 1 23 ? 45.367 72.691 100.224 1.00 10.68 21 ALA B CA 1
ATOM 1453 C C . ALA B 1 23 ? 45.954 73.992 100.740 1.00 11.03 21 ALA B C 1
ATOM 1454 O O . ALA B 1 23 ? 47.177 74.277 100.579 1.00 10.19 21 ALA B O 1
ATOM 1456 N N . ARG B 1 24 ? 45.095 74.789 101.384 1.00 11.19 22 ARG B N 1
ATOM 1457 C CA . ARG B 1 24 ? 45.596 76.060 101.955 1.00 12.19 22 ARG B CA 1
ATOM 1458 C C . ARG B 1 24 ? 46.674 75.823 103.031 1.00 11.50 22 ARG B C 1
ATOM 1459 O O . ARG B 1 24 ? 47.684 76.547 103.072 1.00 10.98 22 ARG B O 1
ATOM 1467 N N . GLN B 1 25 ? 46.495 74.801 103.873 1.00 10.93 23 GLN B N 1
ATOM 1468 C CA . GLN B 1 25 ? 47.489 74.508 104.911 1.00 10.52 23 GLN B CA 1
ATOM 1469 C C . GLN B 1 25 ? 48.810 74.005 104.303 1.00 10.39 23 GLN B C 1
ATOM 1470 O O . GLN B 1 25 ? 49.920 74.372 104.729 1.00 10.04 23 GLN B O 1
ATOM 1476 N N . ILE B 1 26 ? 48.694 73.131 103.306 1.00 10.88 24 ILE B N 1
ATOM 1477 C CA . ILE B 1 26 ? 49.885 72.727 102.555 1.00 9.89 24 ILE B CA 1
ATOM 1478 C C . ILE B 1 26 ? 50.633 73.940 101.965 1.00 9.93 24 ILE B C 1
ATOM 1479 O O . ILE B 1 26 ? 51.853 74.046 102.094 1.00 9.44 24 ILE B O 1
ATOM 1484 N N . ALA B 1 27 ? 49.880 74.892 101.414 1.00 10.01 25 ALA B N 1
ATOM 1485 C CA . ALA B 1 27 ? 50.494 76.113 100.890 1.00 9.65 25 ALA B CA 1
ATOM 1486 C C . ALA B 1 27 ? 51.218 76.909 101.988 1.00 10.47 25 ALA B C 1
ATOM 1487 O O . ALA B 1 27 ? 52.282 77.483 101.729 1.00 10.70 25 ALA B O 1
ATOM 1489 N N . ARG B 1 28 ? 50.624 76.993 103.184 1.00 10.34 26 ARG B N 1
ATOM 1490 C CA . ARG B 1 28 ? 51.334 77.629 104.294 1.00 10.89 26 ARG B CA 1
ATOM 1491 C C . ARG B 1 28 ? 52.682 76.952 104.595 1.00 10.87 26 ARG B C 1
ATOM 1492 O O . ARG B 1 28 ? 53.677 77.618 104.856 1.00 11.12 26 ARG B O 1
ATOM 1500 N N . GLY B 1 29 ? 52.708 75.632 104.448 1.00 10.72 27 GLY B N 1
ATOM 1501 C CA . GLY B 1 29 ? 53.951 74.863 104.648 1.00 11.45 27 GLY B CA 1
ATOM 1502 C C . GLY B 1 29 ? 54.945 75.171 103.567 1.00 11.15 27 GLY B C 1
ATOM 1503 O O . GLY B 1 29 ? 56.165 75.324 103.833 1.00 12.10 27 GLY B O 1
ATOM 1504 N N . VAL B 1 30 ? 54.457 75.220 102.320 1.00 11.05 28 VAL B N 1
ATOM 1505 C CA . VAL B 1 30 ? 55.293 75.614 101.179 1.00 11.63 28 VAL B CA 1
ATOM 1506 C C . VAL B 1 30 ? 55.989 76.954 101.483 1.00 12.33 28 VAL B C 1
ATOM 1507 O O . VAL B 1 30 ? 57.189 77.121 101.277 1.00 12.33 28 VAL B O 1
ATOM 1511 N N . GLU B 1 31 ? 55.226 77.886 102.028 1.00 12.10 29 GLU B N 1
ATOM 1512 C CA . GLU B 1 31 ? 55.843 79.169 102.392 1.00 12.90 29 GLU B CA 1
ATOM 1513 C C . GLU B 1 31 ? 56.926 79.026 103.490 1.00 12.67 29 GLU B C 1
ATOM 1514 O O . GLU B 1 31 ? 57.978 79.694 103.429 1.00 13.56 29 GLU B O 1
ATOM 1520 N N . GLN B 1 32 ? 56.672 78.167 104.464 1.00 13.19 30 GLN B N 1
ATOM 1521 C CA . GLN B 1 32 ? 57.649 77.878 105.528 1.00 13.96 30 GLN B CA 1
ATOM 1522 C C . GLN B 1 32 ? 58.924 77.333 104.916 1.00 14.83 30 GLN B C 1
ATOM 1523 O O . GLN B 1 32 ? 60.036 77.578 105.429 1.00 15.65 30 GLN B O 1
ATOM 1529 N N . GLY B 1 33 ? 58.751 76.575 103.833 1.00 13.88 31 GLY B N 1
ATOM 1530 C CA . GLY B 1 33 ? 59.877 75.943 103.114 1.00 15.66 31 GLY B CA 1
ATOM 1531 C C . GLY B 1 33 ? 60.564 76.831 102.102 1.00 16.24 31 GLY B C 1
ATOM 1532 O O . GLY B 1 33 ? 61.453 76.375 101.373 1.00 17.26 31 GLY B O 1
ATOM 1533 N N . GLY B 1 34 ? 60.186 78.114 102.066 1.00 14.30 32 GLY B N 1
ATOM 1534 C CA . GLY B 1 34 ? 60.913 79.102 101.266 1.00 16.58 32 GLY B CA 1
ATOM 1535 C C . GLY B 1 34 ? 60.478 79.236 99.824 1.00 16.00 32 GLY B C 1
ATOM 1536 O O . GLY B 1 34 ? 61.170 79.871 99.028 1.00 17.62 32 GLY B O 1
ATOM 1537 N N . PHE B 1 35 ? 59.342 78.641 99.472 1.00 14.97 33 PHE B N 1
ATOM 1538 C CA . PHE B 1 35 ? 58.810 78.755 98.148 1.00 13.66 33 PHE B CA 1
ATOM 1539 C C . PHE B 1 35 ? 57.473 79.471 98.099 1.00 13.61 33 PHE B C 1
ATOM 1540 O O . PHE B 1 35 ? 56.733 79.494 99.089 1.00 15.09 33 PHE B O 1
ATOM 1548 N N A GLU B 1 36 ? 57.188 80.060 96.937 0.50 13.06 34 GLU B N 1
ATOM 1549 N N B GLU B 1 36 ? 57.157 80.004 96.932 0.50 13.41 34 GLU B N 1
ATOM 1550 C CA A GLU B 1 36 ? 55.846 80.497 96.564 0.50 12.95 34 GLU B CA 1
ATOM 1551 C CA B GLU B 1 36 ? 55.830 80.507 96.658 0.50 13.55 34 GLU B CA 1
ATOM 1552 C C A GLU B 1 36 ? 54.965 79.254 96.419 0.50 12.82 34 GLU B C 1
ATOM 1553 C C B GLU B 1 36 ? 54.924 79.339 96.249 0.50 13.24 34 GLU B C 1
ATOM 1554 O O A GLU B 1 36 ? 55.486 78.182 96.098 0.50 12.08 34 GLU B O 1
ATOM 1555 O O B GLU B 1 36 ? 55.389 78.385 95.632 0.50 12.55 34 GLU B O 1
ATOM 1566 N N . ALA B 1 37 ? 53.659 79.413 96.652 1.00 13.17 35 ALA B N 1
ATOM 1567 C CA . ALA B 1 37 ? 52.651 78.356 96.396 1.00 11.51 35 ALA B CA 1
ATOM 1568 C C . ALA B 1 37 ? 51.604 78.896 95.410 1.00 12.66 35 ALA B C 1
ATOM 1569 O O . ALA B 1 37 ? 51.275 80.098 95.429 1.00 11.99 35 ALA B O 1
ATOM 1571 N N . ARG B 1 38 ? 51.034 78.013 94.602 1.00 11.90 36 ARG B N 1
ATOM 1572 C CA . ARG B 1 38 ? 49.899 78.356 93.760 1.00 12.64 36 ARG B CA 1
ATOM 1573 C C . ARG B 1 38 ? 48.845 77.291 94.053 1.00 13.11 36 ARG B C 1
ATOM 1574 O O . ARG B 1 38 ? 49.070 76.119 93.796 1.00 12.95 36 ARG B O 1
ATOM 1582 N N . VAL B 1 39 ? 47.748 77.713 94.667 1.00 11.12 37 VAL B N 1
ATOM 1583 C CA . VAL B 1 39 ? 46.682 76.792 95.034 1.00 11.49 37 VAL B CA 1
ATOM 1584 C C . VAL B 1 39 ? 45.574 76.891 93.979 1.00 11.02 37 VAL B C 1
ATOM 1585 O O . VAL B 1 39 ? 44.999 77.982 93.717 1.00 10.73 37 VAL B O 1
ATOM 1589 N N . ARG B 1 40 ? 45.208 75.758 93.386 1.00 11.14 38 ARG B N 1
ATOM 1590 C CA . ARG B 1 40 ? 44.317 75.747 92.23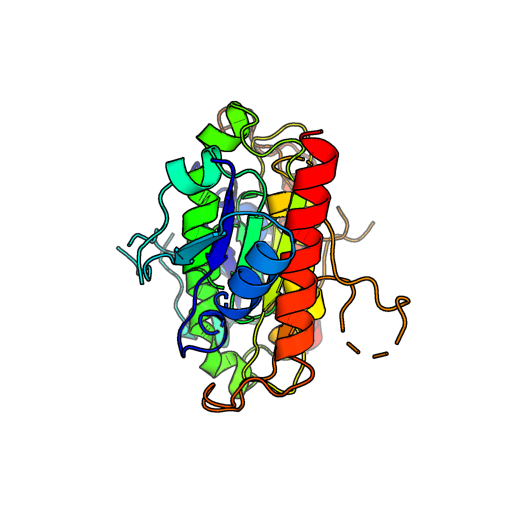8 1.00 10.32 38 ARG B CA 1
ATOM 1591 C C . ARG B 1 40 ? 43.440 74.514 92.307 1.00 11.08 38 ARG B C 1
ATOM 1592 O O . ARG B 1 40 ? 43.883 73.468 92.765 1.00 11.09 38 ARG B O 1
ATOM 1600 N N . THR B 1 41 ? 42.202 74.664 91.847 1.00 10.92 39 THR B N 1
ATOM 1601 C CA . THR B 1 41 ? 41.276 73.534 91.823 1.00 11.30 39 THR B CA 1
ATOM 1602 C C . THR B 1 41 ? 40.899 73.194 90.371 1.00 11.40 39 THR B C 1
ATOM 1603 O O . THR B 1 41 ? 41.525 73.688 89.431 1.00 12.91 39 THR B O 1
ATOM 1607 N N . VAL B 1 42 ? 39.926 72.309 90.199 1.00 12.26 40 VAL B N 1
ATOM 1608 C CA . VAL B 1 42 ? 39.504 71.885 88.863 1.00 13.46 40 VAL B CA 1
ATOM 1609 C C . VAL B 1 42 ? 37.970 71.912 88.859 1.00 14.14 40 VAL B C 1
ATOM 1610 O O . VAL B 1 42 ? 37.357 71.711 89.906 1.00 14.41 40 VAL B O 1
ATOM 1614 N N . PRO B 1 43 ? 37.356 72.150 87.682 1.00 15.81 41 PRO B N 1
ATOM 1615 C CA . PRO B 1 43 ? 35.897 72.198 87.659 1.00 17.18 41 PRO B CA 1
ATOM 1616 C C . PRO B 1 43 ? 35.252 70.827 87.750 1.00 17.38 41 PRO B C 1
ATOM 1617 O O . PRO B 1 43 ? 35.874 69.807 87.441 1.00 16.34 41 PRO B O 1
ATOM 1621 N N . ALA B 1 44 ? 33.998 70.825 88.162 1.00 17.45 42 ALA B N 1
ATOM 1622 C CA . ALA B 1 44 ? 33.157 69.639 88.093 1.00 17.98 42 ALA B CA 1
ATOM 1623 C C . ALA B 1 44 ? 33.056 69.174 86.642 1.00 16.71 42 ALA B C 1
ATOM 1624 O O . ALA B 1 44 ? 33.212 69.961 85.710 1.00 16.64 42 ALA B O 1
ATOM 1626 N N . VAL B 1 45 ? 32.791 67.878 86.467 1.00 16.37 43 VAL B N 1
ATOM 1627 C CA . VAL B 1 45 ? 32.521 67.303 85.160 1.00 15.82 43 VAL B CA 1
ATOM 1628 C C . VAL B 1 45 ? 31.112 66.666 85.161 1.00 15.87 43 VAL B C 1
ATOM 1629 O O . VAL B 1 45 ? 30.560 66.361 86.218 1.00 15.87 43 VAL B O 1
ATOM 1633 N N . SER B 1 46 ? 30.557 66.470 83.973 1.00 17.39 44 SER B N 1
ATOM 1634 C CA . SER B 1 46 ? 29.279 65.759 83.834 1.00 18.40 44 SER B CA 1
ATOM 1635 C C . SER B 1 46 ? 29.264 65.165 82.436 1.00 19.26 44 SER B C 1
ATOM 1636 O O . SER B 1 46 ? 30.099 65.505 81.590 1.00 18.18 44 SER B O 1
ATOM 1639 N N . THR B 1 47 ? 28.304 64.283 82.188 1.00 21.39 45 THR B N 1
ATOM 1640 C CA . THR B 1 47 ? 28.171 63.714 80.859 1.00 23.92 45 THR B CA 1
ATOM 1641 C C . THR B 1 47 ? 27.393 64.687 79.985 1.00 26.41 45 THR B C 1
ATOM 1642 O O . THR B 1 47 ? 26.733 65.601 80.499 1.00 27.08 45 THR B O 1
ATOM 1646 N N . GLU B 1 48 ? 27.363 64.340 78.699 1.00 29.84 46 GLU B N 1
ATOM 1647 C CA . GLU B 1 48 ? 27.636 65.208 77.558 1.00 31.79 46 GLU B CA 1
ATOM 1648 C C . GLU B 1 48 ? 26.449 65.488 76.647 1.00 32.53 46 GLU B C 1
ATOM 1649 O O . GLU B 1 48 ? 25.312 65.267 77.028 1.00 34.90 46 GLU B O 1
ATOM 1652 N N . ALA B 1 61 ? 38.264 80.646 94.541 1.00 29.23 59 ALA B N 1
ATOM 1653 C CA . ALA B 1 61 ? 39.132 79.530 94.108 1.00 29.83 59 ALA B CA 1
ATOM 1654 C C . ALA B 1 61 ? 39.257 79.459 92.576 1.00 29.50 59 ALA B C 1
ATOM 1655 O O . ALA B 1 61 ? 38.237 79.498 91.865 1.00 31.62 59 ALA B O 1
ATOM 1657 N N . LEU B 1 62 ? 40.498 79.391 92.083 1.00 26.96 60 LEU B N 1
ATOM 1658 C CA . LEU B 1 62 ? 40.788 79.507 90.659 1.00 23.75 60 LEU B CA 1
ATOM 1659 C C . LEU B 1 62 ? 41.084 78.144 90.087 1.00 21.11 60 LEU B C 1
ATOM 1660 O O . LEU B 1 62 ? 41.673 77.308 90.778 1.00 18.25 60 LEU B O 1
ATOM 1665 N N . TYR B 1 63 ? 40.629 77.926 88.863 1.00 18.46 61 TYR B N 1
ATOM 1666 C CA . TYR B 1 63 ? 40.840 76.647 88.187 1.00 17.29 61 TYR B CA 1
ATOM 1667 C C . TYR B 1 63 ? 42.234 76.578 87.615 1.00 16.30 61 TYR B C 1
ATOM 1668 O O . TYR B 1 63 ? 42.742 77.548 87.021 1.00 16.24 61 TYR B O 1
ATOM 1677 N N . ALA B 1 64 ? 42.856 75.415 87.800 1.00 15.45 62 ALA B N 1
ATOM 1678 C CA . ALA B 1 64 ? 44.190 75.163 87.270 1.00 14.98 62 ALA B CA 1
ATOM 1679 C C . ALA B 1 64 ? 44.205 75.179 85.754 1.00 14.13 62 ALA B C 1
ATOM 1680 O O . ALA B 1 64 ? 43.237 74.752 85.100 1.00 14.92 62 ALA B O 1
ATOM 1682 N N . THR B 1 65 ? 45.340 75.602 85.209 1.00 14.13 63 THR B N 1
ATOM 1683 C CA . THR B 1 65 ? 45.593 75.403 83.790 1.00 14.57 63 THR B CA 1
ATOM 1684 C C . THR B 1 65 ? 46.715 74.391 83.607 1.00 13.99 63 THR B C 1
ATOM 1685 O O . THR B 1 65 ? 47.499 74.112 84.524 1.00 13.90 63 THR B O 1
ATOM 1689 N N . LEU B 1 66 ? 46.833 73.879 82.401 1.00 13.68 64 LEU B N 1
ATOM 1690 C CA . LEU B 1 66 ? 48.002 73.016 82.100 1.00 13.09 64 LEU B CA 1
ATOM 1691 C C . LEU B 1 66 ? 49.333 73.789 82.214 1.00 13.23 64 LEU B C 1
ATOM 1692 O O . LEU B 1 66 ? 50.367 73.200 82.525 1.00 13.25 64 LEU B O 1
ATOM 1697 N N . GLU B 1 67 ? 49.308 75.103 81.979 1.00 13.78 65 GLU B N 1
ATOM 1698 C CA . GLU B 1 67 ? 50.473 75.917 82.181 1.00 13.74 65 GLU B CA 1
ATOM 1699 C C . GLU B 1 67 ? 50.886 75.991 83.661 1.00 13.69 65 GLU B C 1
ATOM 1700 O O . GLU B 1 67 ? 52.082 75.957 83.969 1.00 13.30 65 GLU B O 1
ATOM 1706 N N . ASP B 1 68 ? 49.906 76.119 84.559 1.00 12.64 66 ASP B N 1
ATOM 1707 C CA . ASP B 1 68 ? 50.209 76.059 85.992 1.00 11.68 66 ASP B CA 1
ATOM 1708 C C . ASP B 1 68 ? 50.990 74.777 86.331 1.00 12.32 66 ASP B C 1
ATOM 1709 O O . ASP B 1 68 ? 51.949 74.819 87.085 1.00 11.06 66 ASP B O 1
ATOM 1714 N N . LEU B 1 69 ? 50.514 73.652 85.795 1.00 11.51 67 LEU B N 1
ATOM 1715 C CA . LEU B 1 69 ? 51.139 72.347 86.089 1.00 11.79 67 LEU B CA 1
ATOM 1716 C C . LEU B 1 69 ? 52.512 72.241 85.405 1.00 13.38 67 LEU B C 1
ATOM 1717 O O . LEU B 1 69 ? 53.510 71.862 86.008 1.00 12.55 67 LEU B O 1
ATOM 1722 N N . LYS B 1 70 ? 52.557 72.588 84.124 1.00 13.40 68 LYS B N 1
ATOM 1723 C CA . LYS B 1 70 ? 53.792 72.452 83.344 1.00 14.77 68 LYS B CA 1
ATOM 1724 C C . LYS B 1 70 ? 54.963 73.215 83.965 1.00 13.98 68 LYS B C 1
ATOM 1725 O O . LYS B 1 70 ? 56.099 72.732 83.979 1.00 14.85 68 LYS B O 1
ATOM 1731 N N . ASN B 1 71 ? 54.679 74.406 84.498 1.00 13.60 69 ASN B N 1
ATOM 1732 C CA . ASN B 1 71 ? 55.719 75.304 84.962 1.00 13.42 69 ASN B CA 1
ATOM 1733 C C . ASN B 1 71 ? 55.971 75.252 86.465 1.00 12.73 69 ASN B C 1
ATOM 1734 O O . ASN B 1 71 ? 56.805 76.002 86.949 1.00 13.23 69 ASN B O 1
ATOM 1739 N N . CYS B 1 72 ? 55.315 74.330 87.200 1.00 12.16 70 CYS B N 1
ATOM 1740 C CA . CYS B 1 72 ? 55.539 74.240 88.634 1.00 12.07 70 CYS B CA 1
ATOM 1741 C C . CYS B 1 72 ? 56.916 73.656 88.914 1.00 11.10 70 CYS B C 1
ATOM 1742 O O . CYS B 1 72 ? 57.497 72.982 88.065 1.00 12.93 70 CYS B O 1
ATOM 1745 N N . ALA B 1 73 ? 57.427 73.881 90.116 1.00 10.41 71 ALA B N 1
ATOM 1746 C CA . ALA B 1 73 ? 58.679 73.281 90.561 1.00 10.86 71 ALA B CA 1
ATOM 1747 C C . ALA B 1 73 ? 58.434 72.004 91.365 1.00 11.41 71 ALA B C 1
ATOM 1748 O O . ALA B 1 73 ? 59.386 71.264 91.660 1.00 12.37 71 ALA B O 1
ATOM 1750 N N . GLY B 1 74 ? 57.184 71.801 91.780 1.00 11.62 72 GLY B N 1
ATOM 1751 C CA . GLY B 1 74 ? 56.769 70.604 92.532 1.00 11.06 72 GLY B CA 1
ATOM 1752 C C . GLY B 1 74 ? 55.269 70.644 92.682 1.00 10.83 72 GLY B C 1
ATOM 1753 O O . GLY B 1 74 ? 54.626 71.641 92.340 1.00 10.43 72 GLY B O 1
ATOM 1754 N N . LEU B 1 75 ? 54.700 69.556 93.173 1.00 9.45 73 LEU B N 1
ATOM 1755 C CA . LEU B 1 75 ? 53.234 69.400 93.114 1.00 9.38 73 LEU B CA 1
ATOM 1756 C C . LEU B 1 75 ? 52.726 68.711 94.335 1.00 10.70 73 LEU B C 1
ATOM 1757 O O . LEU B 1 75 ? 53.296 67.682 94.734 1.00 10.86 73 LEU B O 1
ATOM 1762 N N . ALA B 1 76 ? 51.639 69.228 94.908 1.00 10.31 74 ALA B N 1
ATOM 1763 C CA . ALA B 1 76 ? 50.887 68.479 95.905 1.00 9.92 74 ALA B CA 1
ATOM 1764 C C . ALA B 1 76 ? 49.526 68.254 95.291 1.00 10.50 74 ALA B C 1
ATOM 1765 O O . ALA B 1 76 ? 48.869 69.227 94.881 1.00 10.88 74 ALA B O 1
ATOM 1767 N N . LEU B 1 77 ? 49.094 66.995 95.223 1.00 9.58 75 LEU B N 1
ATOM 1768 C CA . LEU B 1 77 ? 47.856 66.625 94.544 1.00 10.16 75 LEU B CA 1
ATOM 1769 C C . LEU B 1 77 ? 46.829 66.117 95.555 1.00 10.20 75 LEU B C 1
ATOM 1770 O O . LEU B 1 77 ? 47.120 65.176 96.292 1.00 10.16 75 LEU B O 1
ATOM 1775 N N . GLY B 1 78 ? 45.644 66.718 95.597 1.00 9.49 76 GLY B N 1
ATOM 1776 C CA . GLY B 1 78 ? 44.685 66.397 96.651 1.00 10.77 76 GLY B CA 1
ATOM 1777 C C . GLY B 1 78 ? 43.272 66.051 96.193 1.00 9.37 76 GLY B C 1
ATOM 1778 O O . GLY B 1 78 ? 42.742 66.640 95.234 1.00 9.88 76 GLY B O 1
ATOM 1779 N N . SER B 1 79 ? 42.643 65.089 96.878 1.00 10.07 77 SER B N 1
ATOM 1780 C CA . SER B 1 79 ? 41.254 64.704 96.508 1.00 9.84 77 SER B CA 1
ATOM 1781 C C . SER B 1 79 ? 40.546 64.058 97.709 1.00 9.62 77 SER B C 1
ATOM 1782 O O . SER B 1 79 ? 41.156 63.369 98.500 1.00 10.39 77 SER B O 1
ATOM 1785 N N . PRO B 1 80 ? 39.217 64.189 97.766 1.00 10.59 78 PRO B N 1
ATOM 1786 C CA . PRO B 1 80 ? 38.498 63.313 98.685 1.00 11.60 78 PRO B CA 1
ATOM 1787 C C . PRO B 1 80 ? 38.620 61.878 98.169 1.00 11.80 78 PRO B C 1
ATOM 1788 O O . PRO B 1 80 ? 38.737 61.671 96.946 1.00 11.37 78 PRO B O 1
ATOM 1792 N N . THR B 1 81 ? 38.525 60.902 99.060 1.00 11.37 79 THR B N 1
ATOM 1793 C CA . THR B 1 81 ? 38.550 59.493 98.613 1.00 13.29 79 THR B CA 1
ATOM 1794 C C . THR B 1 81 ? 37.236 59.161 97.912 1.00 13.89 79 THR B C 1
ATOM 1795 O O . THR B 1 81 ? 36.155 59.558 98.368 1.00 14.98 79 THR B O 1
ATOM 1799 N N . ARG B 1 82 ? 37.330 58.516 96.745 1.00 12.76 80 ARG B N 1
ATOM 1800 C CA . ARG B 1 82 ? 36.137 58.089 96.023 1.00 13.15 80 ARG B CA 1
ATOM 1801 C C . ARG B 1 82 ? 36.313 56.632 95.595 1.00 12.49 80 ARG B C 1
ATOM 1802 O O . ARG B 1 82 ? 36.862 56.345 94.522 1.00 12.27 80 ARG B O 1
ATOM 1810 N N . PHE B 1 83 ? 35.897 55.713 96.467 1.00 12.76 81 PHE B N 1
ATOM 1811 C CA . PHE B 1 83 ? 36.019 54.276 96.172 1.00 13.35 81 PHE B CA 1
ATOM 1812 C C . PHE B 1 83 ? 37.447 53.842 95.905 1.00 12.43 81 PHE B C 1
ATOM 1813 O O . PHE B 1 83 ? 37.699 53.026 95.003 1.00 14.17 81 PHE B O 1
ATOM 1821 N N . GLY B 1 84 ? 38.377 54.369 96.701 1.00 11.74 82 GLY B N 1
ATOM 1822 C CA . GLY B 1 84 ? 39.760 53.947 96.638 1.00 11.74 82 GLY B CA 1
ATOM 1823 C C . GLY B 1 84 ? 40.571 54.548 95.509 1.00 11.54 82 GLY B C 1
ATOM 1824 O O . GLY B 1 84 ? 41.723 54.181 95.304 1.00 13.19 82 GLY B O 1
ATOM 1825 N N . ASN B 1 85 ? 39.989 55.518 94.804 1.00 10.28 83 ASN B N 1
ATOM 1826 C CA . ASN B 1 85 ? 40.726 56.297 93.793 1.00 10.78 83 ASN B CA 1
ATOM 1827 C C . ASN B 1 85 ? 40.392 57.782 94.010 1.00 10.40 83 ASN B C 1
ATOM 1828 O O . ASN B 1 85 ? 39.463 58.137 94.756 1.00 10.51 83 ASN B O 1
ATOM 1841 N N . ALA B 1 87 ? 38.921 61.568 92.945 1.00 9.77 85 ALA B N 1
ATOM 1842 C CA . ALA B 1 87 ? 37.631 61.970 92.369 1.00 9.86 85 ALA B CA 1
ATOM 1843 C C . ALA B 1 87 ? 37.741 62.153 90.844 1.00 9.21 85 ALA B C 1
ATOM 1844 O O . ALA B 1 87 ? 38.784 62.634 90.331 1.00 9.73 85 ALA B O 1
ATOM 1846 N N . SER B 1 88 ? 36.671 61.797 90.127 1.00 10.12 86 SER B N 1
ATOM 1847 C CA . SER B 1 88 ? 36.682 61.912 88.655 1.00 10.33 86 SER B CA 1
ATOM 1848 C C . SER B 1 88 ? 37.048 63.306 88.062 1.00 10.07 86 SER B C 1
ATOM 1849 O O . SER B 1 88 ? 37.705 63.359 87.022 1.00 10.27 86 SER B O 1
ATOM 1852 N N . PRO B 1 89 ? 36.611 64.424 88.685 1.00 10.66 87 PRO B N 1
ATOM 1853 C CA . PRO B 1 89 ? 37.041 65.727 88.081 1.00 10.56 87 PRO B CA 1
ATOM 1854 C C . PRO B 1 89 ? 38.558 65.914 88.066 1.00 9.45 87 PRO B C 1
ATOM 1855 O O . PRO B 1 89 ? 39.101 66.511 87.130 1.00 10.60 87 PRO B O 1
ATOM 1859 N N . LEU B 1 90 ? 39.232 65.377 89.088 1.00 8.67 88 LEU B N 1
ATOM 1860 C CA . LEU B 1 90 ? 40.708 65.504 89.159 1.00 8.84 88 LEU B CA 1
ATOM 1861 C C . LEU B 1 90 ? 41.320 64.526 88.156 1.00 9.63 88 LEU B C 1
ATOM 1862 O O . LEU B 1 90 ? 42.283 64.883 87.445 1.00 9.98 88 LEU B O 1
ATOM 1867 N N . LYS B 1 91 ? 40.744 63.327 88.062 1.00 9.87 89 LYS B N 1
ATOM 1868 C CA . LYS B 1 91 ? 41.207 62.364 87.046 1.00 9.46 89 LYS B CA 1
ATOM 1869 C C . LYS B 1 91 ? 41.039 62.968 85.645 1.00 9.51 89 LYS B C 1
ATOM 1870 O O . LYS B 1 91 ? 41.918 62.822 84.815 1.00 10.19 89 LYS B O 1
ATOM 1876 N N . TYR B 1 92 ? 39.924 63.657 85.385 1.00 8.12 90 TYR B N 1
ATOM 1877 C CA . TYR B 1 92 ? 39.711 64.294 84.080 1.00 9.27 90 TYR B CA 1
ATOM 1878 C C . TYR B 1 92 ? 40.810 65.323 83.744 1.00 9.38 90 TYR B C 1
ATOM 1879 O O . TYR B 1 92 ? 41.333 65.349 82.618 1.00 9.92 90 TYR B O 1
ATOM 1888 N N . PHE B 1 93 ? 41.158 66.151 84.730 1.00 8.82 91 PHE B N 1
ATOM 1889 C CA . PHE B 1 93 ? 42.231 67.130 84.524 1.00 9.08 91 PHE B CA 1
ATOM 1890 C C . PHE B 1 93 ? 43.529 66.382 84.191 1.00 8.65 91 PHE B C 1
ATOM 1891 O O . PHE B 1 93 ? 44.215 66.737 83.213 1.00 8.66 91 PHE B O 1
ATOM 1899 N N . LEU B 1 94 ? 43.842 65.305 84.945 1.00 9.71 92 LEU B N 1
ATOM 1900 C CA . LEU B 1 94 ? 45.101 64.583 84.694 1.00 9.66 92 LEU B CA 1
ATOM 1901 C C . LEU B 1 94 ? 45.065 63.869 83.329 1.00 9.82 92 LEU B C 1
ATOM 1902 O O . LEU B 1 94 ? 46.091 63.742 82.653 1.00 10.81 92 LEU B O 1
ATOM 1907 N N . ASP B 1 95 ? 43.879 63.404 82.922 1.00 10.08 93 ASP B N 1
ATOM 1908 C CA . ASP B 1 95 ? 43.742 62.735 81.616 1.00 10.02 93 ASP B CA 1
ATOM 1909 C C . ASP B 1 95 ? 44.104 63.682 80.464 1.00 10.62 93 ASP B C 1
ATOM 1910 O O . ASP B 1 95 ? 44.380 63.215 79.359 1.00 13.29 93 ASP B O 1
ATOM 1915 N N . GLY B 1 96 ? 44.064 64.980 80.727 1.00 10.40 94 GLY B N 1
ATOM 1916 C CA . GLY B 1 96 ? 44.414 66.031 79.776 1.00 11.33 94 GLY B CA 1
ATOM 1917 C C . GLY B 1 96 ? 45.898 66.372 79.692 1.00 11.08 94 GLY B C 1
ATOM 1918 O O . GLY B 1 96 ? 46.276 67.323 78.975 1.00 12.19 94 GLY B O 1
ATOM 1919 N N . THR B 1 97 ? 46.761 65.605 80.372 1.00 10.71 95 THR B N 1
ATOM 1920 C CA . THR B 1 97 ? 48.172 65.987 80.498 1.00 11.28 95 THR B CA 1
ATOM 1921 C C . THR B 1 97 ? 49.150 65.309 79.533 1.00 10.94 95 THR B C 1
ATOM 1922 O O . THR B 1 97 ? 50.378 65.372 79.749 1.00 11.00 95 THR B O 1
ATOM 1926 N N . SER B 1 98 ? 48.651 64.686 78.455 1.00 10.93 96 SER B N 1
ATOM 1927 C CA . SER B 1 98 ? 49.528 63.945 77.554 1.00 11.47 96 SER B CA 1
ATOM 1928 C C . SER B 1 98 ? 50.599 64.837 76.918 1.00 11.90 96 SER B C 1
ATOM 1929 O O . SER B 1 98 ? 51.710 64.381 76.686 1.00 11.01 96 SER B O 1
ATOM 1932 N N . SER B 1 99 ? 50.264 66.082 76.590 1.00 11.94 97 SER B N 1
ATOM 1933 C CA . SER B 1 99 ? 51.320 66.926 75.990 1.00 12.71 97 SER B CA 1
ATOM 1934 C C . SER B 1 99 ? 52.462 67.163 76.984 1.00 13.56 97 SER B C 1
ATOM 1935 O O . SER B 1 99 ? 53.650 67.056 76.619 1.00 12.58 97 SER B O 1
ATOM 1938 N N . LEU B 1 100 ? 52.111 67.387 78.256 1.00 12.38 98 LEU B N 1
ATOM 1939 C CA . LEU B 1 100 ? 53.123 67.533 79.282 1.00 13.12 98 LEU B CA 1
ATOM 1940 C C . LEU B 1 100 ? 53.947 66.277 79.435 1.00 11.55 98 LEU B C 1
ATOM 1941 O O . LEU B 1 100 ? 55.149 66.379 79.698 1.00 11.52 98 LEU B O 1
ATOM 1946 N N . TRP B 1 101 ? 53.302 65.111 79.300 1.00 11.58 99 TRP B N 1
ATOM 1947 C CA . TRP B 1 101 ? 54.014 63.838 79.365 1.00 11.82 99 TRP B CA 1
ATOM 1948 C C . TRP B 1 101 ? 55.051 63.777 78.232 1.00 12.94 99 TRP B C 1
ATOM 1949 O O . TRP B 1 101 ? 56.225 63.468 78.461 1.00 12.42 99 TRP B O 1
ATOM 1960 N N . LEU B 1 102 ? 54.618 64.112 77.016 1.00 12.00 100 LEU B N 1
ATOM 1961 C CA . LEU B 1 102 ? 55.532 64.026 75.860 1.00 13.80 100 LEU B CA 1
ATOM 1962 C C . LEU B 1 102 ? 56.721 64.968 75.906 1.00 13.87 100 LEU B C 1
ATOM 1963 O O . LEU B 1 102 ? 57.788 64.708 75.339 1.00 15.06 100 LEU B O 1
ATOM 1968 N N . THR B 1 103 ? 56.564 66.052 76.617 1.00 13.41 101 THR B N 1
ATOM 1969 C CA . THR B 1 103 ? 57.569 67.075 76.707 1.00 15.16 101 THR B CA 1
ATOM 1970 C C . THR B 1 103 ? 58.386 66.924 78.035 1.00 15.32 101 THR B C 1
ATOM 1971 O O . THR B 1 103 ? 59.327 67.680 78.316 1.00 16.56 101 THR B O 1
ATOM 1975 N N . GLY B 1 104 ? 58.057 65.886 78.813 1.00 14.04 102 GLY B N 1
ATOM 1976 C CA . GLY B 1 104 ? 58.769 65.571 80.060 1.00 12.96 102 GLY B CA 1
ATOM 1977 C C . GLY B 1 104 ? 58.677 66.700 81.072 1.00 12.65 102 GLY B C 1
ATOM 1978 O O . GLY B 1 104 ? 59.611 66.929 81.858 1.00 12.08 102 GLY B O 1
ATOM 1979 N N . SER B 1 105 ? 57.545 67.404 81.048 1.00 12.70 103 SER B N 1
ATOM 1980 C CA . SER B 1 105 ? 57.432 68.659 81.817 1.00 13.32 103 SER B CA 1
ATOM 1981 C C . SER B 1 105 ? 57.425 68.474 83.333 1.00 12.69 103 SER B C 1
ATOM 1982 O O . SER B 1 105 ? 57.710 69.432 84.071 1.00 13.21 103 SER B O 1
ATOM 1985 N N . LEU B 1 106 ? 57.048 67.284 83.795 1.00 11.04 104 LEU B N 1
ATOM 1986 C CA . LEU B 1 106 ? 57.035 67.036 85.249 1.00 10.75 104 LEU B CA 1
ATOM 1987 C C . LEU B 1 106 ? 58.206 66.155 85.737 1.00 10.72 104 LEU B C 1
ATOM 1988 O O . LEU B 1 106 ? 58.339 65.892 86.916 1.00 11.00 104 LEU B O 1
ATOM 1993 N N . VAL B 1 107 ? 59.036 65.713 84.795 1.00 10.56 105 VAL B N 1
ATOM 1994 C CA . VAL B 1 107 ? 60.125 64.792 85.116 1.00 10.54 105 VAL B CA 1
ATOM 1995 C C . VAL B 1 107 ? 61.092 65.415 86.128 1.00 10.62 105 VAL B C 1
ATOM 1996 O O . VAL B 1 107 ? 61.580 66.558 85.936 1.00 11.21 105 VAL B O 1
ATOM 2000 N N . GLY B 1 108 ? 61.340 64.675 87.206 1.00 10.72 106 GLY B N 1
ATOM 2001 C CA . GLY B 1 108 ? 62.360 65.049 88.195 1.00 11.27 106 GLY B CA 1
ATOM 2002 C C . GLY B 1 108 ? 61.867 66.084 89.197 1.00 12.19 106 GLY B C 1
ATOM 2003 O O . GLY B 1 108 ? 62.625 66.524 90.048 1.00 14.06 106 GLY B O 1
ATOM 2004 N N . LYS B 1 109 ? 60.598 66.486 89.090 1.00 10.57 107 LYS B N 1
ATOM 2005 C CA . LYS B 1 109 ? 60.033 67.454 90.057 1.00 10.22 107 LYS B CA 1
ATOM 2006 C C . LYS B 1 109 ? 59.428 66.673 91.226 1.00 9.69 107 LYS B C 1
ATOM 2007 O O . LYS B 1 109 ? 58.796 65.628 91.022 1.00 11.12 107 LYS B O 1
ATOM 2013 N N . PRO B 1 110 ? 59.588 67.163 92.461 1.00 10.95 108 PRO B N 1
ATOM 2014 C CA . PRO B 1 110 ? 59.039 66.433 93.619 1.00 10.07 108 PRO B CA 1
ATOM 2015 C C . PRO B 1 110 ? 57.516 66.545 93.717 1.00 9.49 108 PRO B C 1
ATOM 2016 O O . PRO B 1 110 ? 56.937 67.576 93.332 1.00 8.67 108 PRO B O 1
ATOM 2020 N N . ALA B 1 111 ? 56.894 65.502 94.254 1.00 9.20 109 ALA B N 1
ATOM 2021 C CA . ALA B 1 111 ? 55.453 65.474 94.377 1.00 9.39 109 ALA B CA 1
ATOM 2022 C C . ALA B 1 111 ? 54.956 64.683 95.603 1.00 11.33 109 ALA B C 1
ATOM 2023 O O . ALA B 1 111 ? 55.565 63.720 96.052 1.00 11.28 109 ALA B O 1
ATOM 2025 N N . ALA B 1 112 ? 53.805 65.097 96.103 1.00 10.67 110 ALA B N 1
ATOM 2026 C CA . ALA B 1 112 ? 53.174 64.393 97.209 1.00 11.53 110 ALA B CA 1
ATOM 2027 C C . ALA B 1 112 ? 51.671 64.467 97.041 1.00 10.97 110 ALA B C 1
ATOM 2028 O O . ALA B 1 112 ? 51.177 65.185 96.163 1.00 11.67 110 ALA B O 1
ATOM 2030 N N . VAL B 1 113 ? 50.957 63.672 97.850 1.00 10.02 111 VAL B N 1
ATOM 2031 C CA . VAL B 1 113 ? 49.492 63.660 97.737 1.00 9.78 111 VAL B CA 1
ATOM 2032 C C . VAL B 1 113 ? 48.802 63.888 99.074 1.00 9.37 111 VAL B C 1
ATOM 2033 O O . VAL B 1 113 ? 49.421 63.718 100.126 1.00 9.89 111 VAL B O 1
ATOM 2037 N N . PHE B 1 114 ? 47.508 64.215 99.019 1.00 10.95 112 PHE B N 1
ATOM 2038 C CA . PHE B 1 114 ? 46.723 64.402 100.240 1.00 10.42 112 PHE B CA 1
ATOM 2039 C C . PHE B 1 114 ? 45.272 64.041 99.984 1.00 11.76 112 PHE B C 1
ATOM 2040 O O . PHE B 1 114 ? 44.780 64.148 98.857 1.00 10.72 112 PHE B O 1
ATOM 2048 N N . THR B 1 115 ? 44.593 63.567 101.022 1.00 10.77 113 THR B N 1
ATOM 2049 C CA . THR B 1 115 ? 43.211 63.144 100.859 1.00 11.09 113 THR B CA 1
ATOM 2050 C C . THR B 1 115 ? 42.399 63.498 102.074 1.00 12.12 113 THR B C 1
ATOM 2051 O O . THR B 1 115 ? 42.958 63.744 103.179 1.00 11.85 113 THR B O 1
ATOM 2055 N N A SER B 1 116 ? 41.089 63.540 101.867 0.50 12.66 114 SER B N 1
ATOM 2056 N N B SER B 1 116 ? 41.086 63.544 101.872 0.50 12.97 114 SER B N 1
ATOM 2057 C CA A SER B 1 116 ? 40.131 63.578 102.963 0.50 13.67 114 SER B CA 1
ATOM 2058 C CA B SER B 1 116 ? 40.125 63.602 102.972 0.50 14.29 114 SER B CA 1
ATOM 2059 C C A SER B 1 116 ? 39.134 62.456 102.748 0.50 15.00 114 SER B C 1
ATOM 2060 C C B SER B 1 116 ? 39.101 62.499 102.748 0.50 15.38 114 SER B C 1
ATOM 2061 O O A SER B 1 116 ? 38.909 62.026 101.623 0.50 14.26 114 SER B O 1
ATOM 2062 O O B SER B 1 116 ? 38.837 62.116 101.615 0.50 14.55 114 SER B O 1
ATOM 2067 N N . THR B 1 117 ? 38.503 62.002 103.825 1.00 17.14 115 THR B N 1
ATOM 2068 C CA . THR B 1 117 ? 37.442 61.006 103.679 1.00 20.43 115 THR B CA 1
ATOM 2069 C C . THR B 1 117 ? 36.289 61.304 104.628 1.00 22.61 115 THR B C 1
ATOM 2070 O O . THR B 1 117 ? 36.532 61.769 105.736 1.00 23.35 115 THR B O 1
ATOM 2074 N N . ALA B 1 118 ? 35.063 61.030 104.182 1.00 24.00 116 ALA B N 1
ATOM 2075 C CA . ALA B 1 118 ? 33.870 61.265 105.012 1.00 27.03 116 ALA B CA 1
ATOM 2076 C C . ALA B 1 118 ? 33.467 59.992 105.703 1.00 29.05 116 ALA B C 1
ATOM 2077 O O . ALA B 1 118 ? 32.471 59.978 106.438 1.00 30.49 116 ALA B O 1
ATOM 2079 N N . SER B 1 119 ? 34.243 58.931 105.486 1.00 30.69 117 SER B N 1
ATOM 2080 C CA . SER B 1 119 ? 33.883 57.585 105.937 1.00 32.58 117 SER B CA 1
ATOM 2081 C C . SER B 1 119 ? 34.874 56.989 106.924 1.00 32.94 117 SER B C 1
ATOM 2082 O O . SER B 1 119 ? 36.072 57.267 106.872 1.00 32.85 117 SER B O 1
ATOM 2085 N N . LEU B 1 120 ? 34.361 56.148 107.817 1.00 33.55 118 LEU B N 1
ATOM 2086 C CA . LEU B 1 120 ? 35.188 55.513 108.846 1.00 34.66 118 LEU B CA 1
ATOM 2087 C C . LEU B 1 120 ? 35.744 54.172 108.376 1.00 34.27 118 LEU B C 1
ATOM 2088 O O . LEU B 1 120 ? 36.574 53.555 109.064 1.00 34.57 118 LEU B O 1
ATOM 2093 N N . HIS B 1 121 ? 35.286 53.736 107.201 1.00 33.39 119 HIS B N 1
ATOM 2094 C CA . HIS B 1 121 ? 35.601 52.404 106.686 1.00 32.91 119 HIS B CA 1
ATOM 2095 C C . HIS B 1 121 ? 36.934 52.343 105.929 1.00 31.79 119 HIS B C 1
ATOM 2096 O O . HIS B 1 121 ? 37.272 51.319 105.343 1.00 32.52 119 HIS B O 1
ATOM 2098 N N . GLY B 1 122 ? 37.687 53.434 105.942 1.00 30.81 120 GLY B N 1
ATOM 2099 C CA . GLY B 1 122 ? 39.064 53.409 105.426 1.00 28.92 120 GLY B CA 1
ATOM 2100 C C . GLY B 1 122 ? 39.163 53.662 103.935 1.00 27.49 120 GLY B C 1
ATOM 2101 O O . GLY B 1 122 ? 38.181 54.004 103.267 1.00 29.64 120 GLY B O 1
ATOM 2102 N N . GLY B 1 123 ? 40.362 53.505 103.396 1.00 24.42 121 GLY B N 1
ATOM 2103 C CA . GLY B 1 123 ? 40.560 53.775 102.008 1.00 21.11 121 GLY B CA 1
ATOM 2104 C C . GLY B 1 123 ? 41.524 54.919 101.732 1.00 19.42 121 GLY B C 1
ATOM 2105 O O . GLY B 1 123 ? 41.938 55.075 100.591 1.00 17.40 121 GLY B O 1
ATOM 2106 N N . GLN B 1 124 ? 41.891 55.714 102.747 1.00 17.45 122 GLN B N 1
ATOM 2107 C CA . GLN B 1 124 ? 42.769 56.858 102.435 1.00 15.62 122 GLN B CA 1
ATOM 2108 C C . GLN B 1 124 ? 44.155 56.431 101.980 1.00 13.86 122 GLN B C 1
ATOM 2109 O O . GLN B 1 124 ? 44.686 57.019 101.045 1.00 13.24 122 GLN B O 1
ATOM 2115 N N . GLU B 1 125 ? 44.763 55.414 102.605 1.00 13.32 123 GLU B N 1
ATOM 2116 C CA . GLU B 1 125 ? 46.135 55.076 102.212 1.00 14.44 123 GLU B CA 1
ATOM 2117 C C . GLU B 1 125 ? 46.227 54.530 100.803 1.00 13.29 123 GLU B C 1
ATOM 2118 O O . GLU B 1 125 ? 47.125 54.867 100.050 1.00 12.63 123 GLU B O 1
ATOM 2124 N N . THR B 1 126 ? 45.310 53.626 100.476 1.00 14.28 124 THR B N 1
ATOM 2125 C CA . THR B 1 126 ? 45.361 53.047 99.151 1.00 14.17 124 THR B CA 1
ATOM 2126 C C . THR B 1 126 ? 44.921 54.083 98.143 1.00 13.05 124 THR B C 1
ATOM 2127 O O . THR B 1 126 ? 45.399 54.062 97.035 1.00 13.59 124 THR B O 1
ATOM 2131 N N . THR B 1 127 ? 44.023 55.016 98.518 1.00 11.45 125 THR B N 1
ATOM 2132 C CA . THR B 1 127 ? 43.685 56.099 97.562 1.00 11.68 125 THR B CA 1
ATOM 2133 C C . THR B 1 127 ? 44.936 56.912 97.284 1.00 11.67 125 THR B C 1
ATOM 2134 O O . THR B 1 127 ? 45.246 57.174 96.122 1.00 11.68 125 THR B O 1
ATOM 2138 N N . GLN B 1 128 ? 45.664 57.275 98.346 1.00 11.00 126 GLN B N 1
ATOM 2139 C CA . GLN B 1 128 ? 46.955 57.972 98.187 1.00 11.16 126 GLN B CA 1
ATOM 2140 C C . GLN B 1 128 ? 47.910 57.197 97.244 1.00 10.88 126 GLN B C 1
ATOM 2141 O O . GLN B 1 128 ? 48.458 57.768 96.302 1.00 10.29 126 GLN B O 1
ATOM 2147 N N . LEU B 1 129 ? 48.090 55.903 97.513 1.00 11.16 127 LEU B N 1
ATOM 2148 C CA . LEU B 1 129 ? 48.919 55.071 96.649 1.00 12.11 127 LEU B CA 1
ATOM 2149 C C . LEU B 1 129 ? 48.435 55.136 95.184 1.00 11.38 127 LEU B C 1
ATOM 2150 O O . LEU B 1 129 ? 49.241 55.347 94.263 1.00 11.05 127 LEU B O 1
ATOM 2155 N N . SER B 1 130 ? 47.126 55.041 94.979 1.00 10.64 128 SER B N 1
ATOM 2156 C CA . SER B 1 130 ? 46.571 55.095 93.612 1.00 11.30 128 SER B CA 1
ATOM 2157 C C . SER B 1 130 ? 46.876 56.436 92.942 1.00 11.23 128 SER B C 1
ATOM 2158 O O . SER B 1 130 ? 47.018 56.494 91.711 1.00 11.18 128 SER B O 1
ATOM 2169 N N . LEU B 1 132 ? 49.662 58.284 93.543 1.00 11.39 130 LEU B N 1
ATOM 2170 C CA . LEU B 1 132 ? 51.084 58.318 93.204 1.00 11.76 130 LEU B CA 1
ATOM 2171 C C . LEU B 1 132 ? 51.366 57.759 91.806 1.00 11.18 130 LEU B C 1
ATOM 2172 O O . LEU B 1 132 ? 52.379 58.117 91.173 1.00 11.02 130 LEU B O 1
ATOM 2177 N N . LEU B 1 133 ? 50.477 56.900 91.332 1.00 9.86 131 LEU B N 1
ATOM 2178 C CA . LEU B 1 133 ? 50.676 56.215 90.055 1.00 9.75 131 LEU B CA 1
ATOM 2179 C C . LEU B 1 133 ? 50.814 57.198 88.876 1.00 10.07 131 LEU B C 1
ATOM 2180 O O . LEU B 1 133 ? 51.805 57.079 88.128 1.00 10.62 131 LEU B O 1
ATOM 2185 N N . PRO B 1 134 ? 49.846 58.131 88.686 1.00 10.26 132 PRO B N 1
ATOM 2186 C CA . PRO B 1 134 ? 50.032 59.119 87.578 1.00 10.75 132 PRO B CA 1
ATOM 2187 C C . PRO B 1 134 ? 51.276 59.972 87.766 1.00 9.64 132 PRO B C 1
ATOM 2188 O O . PRO B 1 134 ? 51.897 60.348 86.775 1.00 10.46 132 PRO B O 1
ATOM 2192 N N . LEU B 1 135 ? 51.659 60.234 89.017 1.00 9.96 133 LEU B N 1
ATOM 2193 C CA . LEU B 1 135 ? 52.832 61.075 89.251 1.00 9.85 133 LEU B CA 1
ATOM 2194 C C . LEU B 1 135 ? 54.117 60.330 88.845 1.00 8.40 133 LEU B C 1
ATOM 2195 O O . LEU B 1 135 ? 55.005 60.901 88.186 1.00 8.88 133 LEU B O 1
ATOM 2200 N N . LEU B 1 136 ? 54.167 59.043 89.178 1.00 8.96 134 LEU B N 1
ATOM 2201 C CA . LEU B 1 136 ? 55.282 58.215 88.682 1.00 10.00 134 LEU B CA 1
ATOM 2202 C C . LEU B 1 136 ? 55.279 58.059 87.143 1.00 10.03 134 LEU B C 1
ATOM 2203 O O . LEU B 1 136 ? 56.346 58.051 86.487 1.00 11.01 134 LEU B O 1
ATOM 2208 N N A HIS B 1 137 ? 54.095 57.936 86.538 0.50 9.25 135 HIS B N 1
ATOM 2209 N N B HIS B 1 137 ? 54.092 57.915 86.561 0.50 10.06 135 HIS B N 1
ATOM 2210 C CA A HIS B 1 137 ? 54.011 57.894 85.062 0.50 9.08 135 HIS B CA 1
ATOM 2211 C CA B HIS B 1 137 ? 54.024 57.878 85.109 0.50 10.57 135 HIS B CA 1
ATOM 2212 C C A HIS B 1 137 ? 54.514 59.164 84.368 0.50 8.78 135 HIS B C 1
ATOM 2213 C C B HIS B 1 137 ? 54.722 59.099 84.495 0.50 9.64 135 HIS B C 1
ATOM 2214 O O A HIS B 1 137 ? 54.944 59.135 83.215 0.50 9.74 135 HIS B O 1
ATOM 2215 O O B HIS B 1 137 ? 55.544 58.952 83.558 0.50 9.14 135 HIS B O 1
ATOM 2228 N N . HIS B 1 138 ? 54.454 60.278 85.085 1.00 8.06 136 HIS B N 1
ATOM 2229 C CA . HIS B 1 138 ? 55.033 61.556 84.635 1.00 9.69 136 HIS B CA 1
ATOM 2230 C C . HIS B 1 138 ? 56.493 61.757 85.058 1.00 9.98 136 HIS B C 1
ATOM 2231 O O . HIS B 1 138 ? 57.082 62.830 84.821 1.00 10.65 136 HIS B O 1
ATOM 2238 N N . GLY B 1 139 ? 57.091 60.736 85.685 1.00 9.66 137 GLY B N 1
ATOM 2239 C CA . GLY B 1 139 ? 58.514 60.805 86.053 1.00 10.44 137 GLY B CA 1
ATOM 2240 C C . GLY B 1 139 ? 58.821 61.689 87.250 1.00 10.13 137 GLY B C 1
ATOM 2241 O O . GLY B 1 139 ? 59.968 62.169 87.412 1.00 10.94 137 GLY B O 1
ATOM 2250 N N A LEU B 1 141 ? 59.376 62.781 91.245 0.50 8.55 139 LEU B N 1
ATOM 2251 N N B LEU B 1 141 ? 59.353 62.769 91.272 0.50 8.83 139 LEU B N 1
ATOM 2252 C CA A LEU B 1 141 ? 60.069 62.259 92.426 0.50 8.97 139 LEU B CA 1
ATOM 2253 C CA B LEU B 1 141 ? 60.074 62.196 92.424 0.50 9.40 139 LEU B CA 1
ATOM 2254 C C A LEU B 1 141 ? 59.040 62.294 93.542 0.50 9.35 139 LEU B C 1
ATOM 2255 C C B LEU B 1 141 ? 59.162 62.268 93.649 0.50 9.70 139 LEU B C 1
ATOM 2256 O O A LEU B 1 141 ? 58.658 63.370 93.973 0.50 10.24 139 LEU B O 1
ATOM 2257 O O B LEU B 1 141 ? 59.003 63.312 94.271 0.50 10.49 139 LEU B O 1
ATOM 2266 N N . VAL B 1 142 ? 58.584 61.130 94.000 1.00 9.99 140 VAL B N 1
ATOM 2267 C CA . VAL B 1 142 ? 57.475 61.093 94.962 1.00 11.12 140 VAL B CA 1
ATOM 2268 C C . VAL B 1 142 ? 57.983 61.006 96.381 1.00 11.54 140 VAL B C 1
ATOM 2269 O O . VAL B 1 142 ? 58.916 60.248 96.668 1.00 10.76 140 VAL B O 1
ATOM 2273 N N . LEU B 1 143 ? 57.315 61.757 97.251 1.00 12.35 141 LEU B N 1
ATOM 2274 C CA . LEU B 1 143 ? 57.641 61.773 98.681 1.00 13.81 141 LEU B CA 1
ATOM 2275 C C . LEU B 1 143 ? 56.336 61.812 99.537 1.00 14.84 141 LEU B C 1
ATOM 2276 O O . LEU B 1 143 ? 55.275 62.328 99.101 1.00 15.99 141 LEU B O 1
ATOM 2281 N N . GLY B 1 144 ? 56.449 61.390 100.791 1.00 16.21 142 GLY B N 1
ATOM 2282 C CA . GLY B 1 144 ? 55.331 61.436 101.732 1.00 16.38 142 GLY B CA 1
ATOM 2283 C C . GLY B 1 144 ? 55.734 62.102 103.035 1.00 16.67 142 GLY B C 1
ATOM 2284 O O . GLY B 1 144 ? 56.526 63.041 103.040 1.00 17.02 142 GLY B O 1
ATOM 2285 N N . ILE B 1 145 ? 55.189 61.608 104.139 1.00 16.64 143 ILE B N 1
ATOM 2286 C CA . ILE B 1 145 ? 55.546 62.181 105.448 1.00 17.83 143 ILE B CA 1
ATOM 2287 C C . ILE B 1 145 ? 56.531 61.230 106.138 1.00 18.91 143 ILE B C 1
ATOM 2288 O O . ILE B 1 145 ? 56.223 60.039 106.325 1.00 18.16 143 ILE B O 1
ATOM 2293 N N . PRO B 1 146 ? 57.722 61.743 106.494 1.00 20.58 144 PRO B N 1
ATOM 2294 C CA . PRO B 1 146 ? 58.643 60.925 107.273 1.00 22.60 144 PRO B CA 1
ATOM 2295 C C . PRO B 1 146 ? 58.324 61.036 108.772 1.00 25.20 144 PRO B C 1
ATOM 2296 O O . PRO B 1 146 ? 58.682 62.020 109.425 1.00 27.16 144 PRO B O 1
ATOM 2300 N N . TYR B 1 147 ? 57.750 59.994 109.328 1.00 28.52 145 TYR B N 1
ATOM 2301 C CA . TYR B 1 147 ? 57.240 60.081 110.697 1.00 30.44 145 TYR B CA 1
ATOM 2302 C C . TYR B 1 147 ? 58.296 59.934 111.774 1.00 31.24 145 TYR B C 1
ATOM 2303 O O . TYR B 1 147 ? 57.988 60.044 112.964 1.00 31.38 145 TYR B O 1
ATOM 2312 N N . SER B 1 148 ? 59.535 59.695 111.364 1.00 31.71 146 SER B N 1
ATOM 2313 C CA . SER B 1 148 ? 60.610 59.461 112.333 1.00 33.47 146 SER B CA 1
ATOM 2314 C C . SER B 1 148 ? 61.070 60.767 112.975 1.00 34.89 146 SER B C 1
ATOM 2315 O O . SER B 1 148 ? 61.598 60.752 114.088 1.00 35.03 146 SER B O 1
ATOM 2318 N N . GLU B 1 149 ? 60.887 61.887 112.274 1.00 36.62 147 GLU B N 1
ATOM 2319 C CA . GLU B 1 149 ? 61.349 63.155 112.814 1.00 38.94 147 GLU B CA 1
ATOM 2320 C C . GLU B 1 149 ? 60.572 63.511 114.097 1.00 39.89 147 GLU B C 1
ATOM 2321 O O . GLU B 1 149 ? 59.351 63.342 114.146 1.00 40.16 147 GLU B O 1
ATOM 2327 N N . PRO B 1 150 ? 61.286 63.983 115.143 1.00 40.94 148 PRO B N 1
ATOM 2328 C CA . PRO B 1 150 ? 60.763 64.031 116.518 1.00 41.63 148 PRO B CA 1
ATOM 2329 C C . PRO B 1 150 ? 59.219 64.009 116.638 1.00 42.39 148 PRO B C 1
ATOM 2330 O O . PRO B 1 150 ? 58.605 64.921 117.197 1.00 43.11 148 PRO B O 1
ATOM 2334 N N . THR B 1 160 ? 49.539 58.783 107.421 1.00 27.24 158 THR B N 1
ATOM 2335 C CA . THR B 1 160 ? 50.227 57.780 106.565 1.00 25.27 158 THR B CA 1
ATOM 2336 C C . THR B 1 160 ? 51.598 58.232 106.024 1.00 24.80 158 THR B C 1
ATOM 2337 O O . THR B 1 160 ? 51.854 59.413 105.852 1.00 26.40 158 THR B O 1
ATOM 2341 N N . PRO B 1 161 ? 52.500 57.279 105.731 1.00 23.86 159 PRO B N 1
ATOM 2342 C CA . PRO B 1 161 ? 53.742 57.675 105.047 1.00 21.94 159 PRO B CA 1
ATOM 2343 C C . PRO B 1 161 ? 53.532 58.140 103.608 1.00 20.43 159 PRO B C 1
ATOM 2344 O O . PRO B 1 161 ? 54.476 58.609 102.974 1.00 21.01 159 PRO B O 1
ATOM 2348 N N . TYR B 1 162 ? 52.315 58.017 103.084 1.00 18.43 160 TYR B N 1
ATOM 2349 C CA . TYR B 1 162 ? 52.131 58.205 101.675 1.00 18.76 160 TYR B CA 1
ATOM 2350 C C . TYR B 1 162 ? 51.605 59.589 101.338 1.00 18.07 160 TYR B C 1
ATOM 2351 O O . TYR B 1 162 ? 51.478 59.896 100.165 1.00 19.76 160 TYR B O 1
ATOM 2360 N N . GLY B 1 163 ? 51.255 60.390 102.352 1.00 15.55 161 GLY B N 1
ATOM 2361 C CA . GLY B 1 163 ? 50.670 61.731 102.123 1.00 16.04 161 GLY B CA 1
ATOM 2362 C C . GLY B 1 163 ? 49.928 62.220 103.350 1.00 14.55 161 GLY B C 1
ATOM 2363 O O . GLY B 1 163 ? 49.908 61.550 104.394 1.00 15.72 161 GLY B O 1
ATOM 2364 N N . ALA B 1 164 ? 49.282 63.371 103.226 1.00 14.00 162 ALA B N 1
ATOM 2365 C CA . ALA B 1 164 ? 48.502 63.867 104.336 1.00 12.98 162 ALA B CA 1
ATOM 2366 C C . ALA B 1 164 ? 47.069 63.373 104.293 1.00 14.02 162 ALA B C 1
ATOM 2367 O O . ALA B 1 164 ? 46.466 63.270 103.202 1.00 13.11 162 ALA B O 1
ATOM 2369 N N . SER B 1 165 ? 46.500 63.130 105.482 1.00 13.90 163 SER B N 1
ATOM 2370 C CA . SER B 1 165 ? 45.112 62.620 105.611 1.00 15.33 163 SER B CA 1
ATOM 2371 C C . SER B 1 165 ? 44.231 63.474 106.493 1.00 16.66 163 SER B C 1
ATOM 2372 O O . SER B 1 165 ? 44.734 64.250 107.299 1.00 17.11 163 SER B O 1
ATOM 2375 N N . HIS B 1 166 ? 42.921 63.275 106.368 1.00 16.75 164 HIS B N 1
ATOM 2376 C CA . HIS B 1 166 ? 41.937 63.986 107.192 1.00 18.32 164 HIS B CA 1
ATOM 2377 C C . HIS B 1 166 ? 40.633 63.218 107.220 1.00 20.59 164 HIS B C 1
ATOM 2378 O O . HIS B 1 166 ? 40.150 62.766 106.193 1.00 19.34 164 HIS B O 1
ATOM 2385 N N . PHE B 1 167 ? 40.056 63.082 108.410 1.00 22.42 165 PHE B N 1
ATOM 2386 C CA . PHE B 1 167 ? 38.703 62.559 108.529 1.00 25.01 165 PHE B CA 1
ATOM 2387 C C . PHE B 1 167 ? 37.713 63.722 108.591 1.00 26.60 165 PHE B C 1
ATOM 2388 O O . PHE B 1 167 ? 37.840 64.605 109.456 1.00 26.27 165 PHE B O 1
ATOM 2396 N N . ALA B 1 168 ? 36.748 63.736 107.669 1.00 26.97 166 ALA B N 1
ATOM 2397 C CA . ALA B 1 168 ? 35.919 64.929 107.423 1.00 29.63 166 ALA B CA 1
ATOM 2398 C C . ALA B 1 168 ? 34.551 64.899 108.097 1.00 31.29 166 ALA B C 1
ATOM 2399 O O . ALA B 1 168 ? 33.798 65.888 108.048 1.00 31.50 166 ALA B O 1
ATOM 2401 N N . GLY B 1 169 ? 34.238 63.776 108.725 1.00 33.28 167 GLY B N 1
ATOM 2402 C CA . GLY B 1 169 ? 32.904 63.580 109.296 1.00 36.25 167 GLY B CA 1
ATOM 2403 C C . GLY B 1 169 ? 31.901 63.172 108.225 1.00 38.08 167 GLY B C 1
ATOM 2404 O O . GLY B 1 169 ? 32.152 63.344 107.022 1.00 38.82 167 GLY B O 1
ATOM 2405 N N . ALA B 1 170 ? 30.761 62.626 108.663 1.00 39.55 168 ALA B N 1
ATOM 2406 C CA . ALA B 1 170 ? 29.741 62.117 107.738 1.00 40.35 168 ALA B CA 1
ATOM 2407 C C . ALA B 1 170 ? 29.239 63.211 106.800 1.00 41.18 168 ALA B C 1
ATOM 2408 O O . ALA B 1 170 ? 28.992 62.955 105.619 1.00 41.73 168 ALA B O 1
ATOM 2410 N N . ASP B 1 171 ? 29.124 64.433 107.317 1.00 42.08 169 ASP B N 1
ATOM 2411 C CA . ASP B 1 171 ? 28.667 65.571 106.509 1.00 42.76 169 ASP B CA 1
ATOM 2412 C C . ASP B 1 171 ? 29.812 66.281 105.777 1.00 42.51 169 ASP B C 1
ATOM 2413 O O . ASP B 1 171 ? 29.592 67.262 105.044 1.00 43.03 169 ASP B O 1
ATOM 2418 N N . GLY B 1 172 ? 31.029 65.775 105.985 1.00 42.02 170 GLY B N 1
ATOM 2419 C CA . GLY B 1 172 ? 32.229 66.336 105.383 1.00 41.03 170 GLY B CA 1
ATOM 2420 C C . GLY B 1 172 ? 32.601 67.703 105.917 1.00 40.25 170 GLY B C 1
ATOM 2421 O O . GLY B 1 172 ? 33.377 68.429 105.276 1.00 40.26 170 GLY B O 1
ATOM 2422 N N . LYS B 1 173 ? 32.068 68.059 107.089 1.00 39.41 171 LYS B N 1
ATOM 2423 C CA . LYS B 1 173 ? 32.310 69.391 107.641 1.00 39.00 171 LYS B CA 1
ATOM 2424 C C . LYS B 1 173 ? 33.234 69.469 108.870 1.00 38.43 171 LYS B C 1
ATOM 2425 O O . LYS B 1 173 ? 33.557 70.578 109.330 1.00 38.16 171 LYS B O 1
ATOM 2431 N N . ARG B 1 174 ? 33.662 68.308 109.378 1.00 37.19 172 ARG B N 1
ATOM 2432 C CA . ARG B 1 174 ? 34.626 68.242 110.479 1.00 35.93 172 ARG B CA 1
ATOM 2433 C C . ARG B 1 174 ? 35.889 69.014 110.119 1.00 35.60 172 ARG B C 1
ATOM 2434 O O . ARG B 1 174 ? 36.496 68.788 109.061 1.00 35.79 172 ARG B O 1
ATOM 2442 N N . SER B 1 175 ? 36.264 69.932 110.999 1.00 34.63 173 SER B N 1
ATOM 2443 C CA . SER B 1 175 ? 37.439 70.759 110.807 1.00 33.58 173 SER B CA 1
ATOM 2444 C C . SER B 1 175 ? 38.702 69.907 110.885 1.00 31.92 173 SER B C 1
ATOM 2445 O O . SER B 1 175 ? 38.698 68.839 111.513 1.00 31.09 173 SER B O 1
ATOM 2448 N N . LEU B 1 176 ? 39.786 70.385 110.268 1.00 29.42 174 LEU B N 1
ATOM 2449 C CA . LEU B 1 176 ? 41.076 69.775 110.523 1.00 27.95 174 LEU B CA 1
ATOM 2450 C C . LEU B 1 176 ? 41.436 70.027 111.973 1.00 27.36 174 LEU B C 1
ATOM 2451 O O . LEU B 1 176 ? 41.344 71.164 112.451 1.00 27.39 174 LEU B O 1
ATOM 2456 N N . ASP B 1 177 ? 41.864 68.976 112.667 1.00 25.60 175 ASP B N 1
ATOM 2457 C CA . ASP B 1 177 ? 42.372 69.146 114.013 1.00 26.03 175 ASP B CA 1
ATOM 2458 C C . ASP B 1 177 ? 43.804 69.615 113.957 1.00 25.56 175 ASP B C 1
ATOM 2459 O O . ASP B 1 177 ? 44.384 69.715 112.850 1.00 24.79 175 ASP B O 1
ATOM 2464 N N A GLU B 1 178 ? 44.386 69.860 115.137 0.50 25.55 176 GLU B N 1
ATOM 2465 N N B GLU B 1 178 ? 44.369 69.955 115.114 0.50 25.40 176 GLU B N 1
ATOM 2466 C CA A GLU B 1 178 ? 45.775 70.332 115.264 0.50 25.97 176 GLU B CA 1
ATOM 2467 C CA B GLU B 1 178 ? 45.677 70.616 115.138 0.50 25.46 176 GLU B CA 1
ATOM 2468 C C A GLU B 1 178 ? 46.784 69.440 114.549 0.50 25.31 176 GLU B C 1
ATOM 2469 C C B GLU B 1 178 ? 46.798 69.723 114.610 0.50 25.01 176 GLU B C 1
ATOM 2470 O O A GLU B 1 178 ? 47.637 69.940 113.803 0.50 25.06 176 GLU B O 1
ATOM 2471 O O B GLU B 1 178 ? 47.800 70.221 114.086 0.50 24.55 176 GLU B O 1
ATOM 2482 N N A HIS B 1 179 ? 46.678 68.133 114.784 0.50 24.17 177 HIS B N 1
ATOM 2483 N N B HIS B 1 179 ? 46.614 68.409 114.719 0.50 24.06 177 HIS B N 1
ATOM 2484 C CA A HIS B 1 179 ? 47.617 67.157 114.234 0.50 23.84 177 HIS B CA 1
ATOM 2485 C CA B HIS B 1 179 ? 47.611 67.465 114.229 0.50 23.83 177 HIS B CA 1
ATOM 2486 C C A HIS B 1 179 ? 47.539 67.163 112.711 0.50 22.72 177 HIS B C 1
ATOM 2487 C C B HIS B 1 179 ? 47.536 67.321 112.713 0.50 22.73 177 HIS B C 1
ATOM 2488 O O A HIS B 1 179 ? 48.560 67.166 112.028 0.50 21.88 177 HIS B O 1
ATOM 2489 O O B HIS B 1 179 ? 48.563 67.323 112.034 0.50 21.89 177 HIS B O 1
ATOM 2502 N N . GLU B 1 180 ? 46.314 67.193 112.200 1.00 21.52 178 GLU B N 1
ATOM 2503 C CA . GLU B 1 180 ? 46.078 67.187 110.767 1.00 20.19 178 GLU B CA 1
ATOM 2504 C C . GLU B 1 180 ? 46.607 68.462 110.135 1.00 19.87 178 GLU B C 1
ATOM 2505 O O . GLU B 1 180 ? 47.243 68.391 109.073 1.00 18.81 178 GLU B O 1
ATOM 2511 N N . LEU B 1 181 ? 46.363 69.610 110.784 1.00 19.36 179 LEU B N 1
ATOM 2512 C CA . LEU B 1 181 ? 46.901 70.898 110.281 1.00 19.95 179 LEU B CA 1
ATOM 2513 C C . LEU B 1 181 ? 48.421 70.893 110.269 1.00 18.64 179 LEU B C 1
ATOM 2514 O O . LEU B 1 181 ? 49.048 71.273 109.262 1.00 17.85 179 LEU B O 1
ATOM 2519 N N . THR B 1 182 ? 49.019 70.435 111.369 1.00 18.60 180 THR B N 1
ATOM 2520 C CA . THR B 1 182 ? 50.463 70.355 111.497 1.00 18.95 180 THR B CA 1
ATOM 2521 C C . THR B 1 182 ? 51.048 69.465 110.393 1.00 18.37 180 THR B C 1
ATOM 2522 O O . THR B 1 182 ? 52.085 69.805 109.789 1.00 16.68 180 THR B O 1
ATOM 2526 N N . LEU B 1 183 ? 50.406 68.313 110.144 1.00 15.74 181 LEU B N 1
ATOM 2527 C CA . LEU B 1 183 ? 50.920 67.405 109.091 1.00 16.23 181 LEU B CA 1
ATOM 2528 C C . LEU B 1 183 ? 50.781 67.980 107.681 1.00 14.99 181 LEU B C 1
ATOM 2529 O O . LEU B 1 183 ? 51.690 67.817 106.878 1.00 15.50 181 LEU B O 1
ATOM 2534 N N . CYS B 1 184 ? 49.685 68.683 107.390 1.00 13.19 182 CYS B N 1
ATOM 2535 C CA . CYS B 1 184 ? 49.558 69.370 106.086 1.00 12.98 182 CYS B CA 1
ATOM 2536 C C . CYS B 1 184 ? 50.693 70.402 105.906 1.00 12.85 182 CYS B C 1
ATOM 2537 O O . CYS B 1 184 ? 51.347 70.451 104.858 1.00 11.37 182 CYS B O 1
ATOM 2540 N N . ARG B 1 185 ? 50.959 71.180 106.958 1.00 12.64 183 ARG B N 1
ATOM 2541 C CA . ARG B 1 185 ? 52.013 72.183 106.822 1.00 13.18 183 ARG B CA 1
ATOM 2542 C C . ARG B 1 185 ? 53.372 71.505 106.636 1.00 12.31 183 ARG B C 1
ATOM 2543 O O . ARG B 1 185 ? 54.180 71.958 105.839 1.00 11.16 183 ARG B O 1
ATOM 2551 N N . ALA B 1 186 ? 53.592 70.394 107.353 1.00 12.48 184 ALA B N 1
ATOM 2552 C CA . ALA B 1 186 ? 54.876 69.696 107.291 1.00 11.86 184 ALA B CA 1
ATOM 2553 C C . ALA B 1 186 ? 55.089 69.137 105.898 1.00 11.71 184 ALA B C 1
ATOM 2554 O O . ALA B 1 186 ? 56.210 69.170 105.391 1.00 12.48 184 ALA B O 1
ATOM 2556 N N . LEU B 1 187 ? 54.013 68.659 105.279 1.00 11.67 185 LEU B N 1
ATOM 2557 C CA . LEU B 1 187 ? 54.151 68.091 103.912 1.00 11.11 185 LEU B CA 1
ATOM 2558 C C . LEU B 1 187 ? 54.516 69.170 102.905 1.00 11.59 185 LEU B C 1
ATOM 2559 O O . LEU B 1 187 ? 55.418 69.003 102.096 1.00 11.37 185 LEU B O 1
ATOM 2564 N N . GLY B 1 188 ? 53.820 70.311 102.978 1.00 10.93 186 GLY B N 1
ATOM 2565 C CA . GLY B 1 188 ? 54.125 71.424 102.095 1.00 10.81 186 GLY B CA 1
ATOM 2566 C C . GLY B 1 188 ? 55.553 71.913 102.294 1.00 10.68 186 GLY B C 1
ATOM 2567 O O . GLY B 1 188 ? 56.219 72.197 101.312 1.00 9.71 186 GLY B O 1
ATOM 2568 N N . LYS B 1 189 ? 56.004 72.007 103.552 1.00 10.15 187 LYS B N 1
ATOM 2569 C CA . LYS B 1 189 ? 57.345 72.489 103.860 1.00 11.23 187 LYS B CA 1
ATOM 2570 C C . LYS B 1 189 ? 58.368 71.527 103.259 1.00 11.03 187 LYS B C 1
ATOM 2571 O O . LYS B 1 189 ? 59.324 71.961 102.622 1.00 11.01 187 LYS B O 1
ATOM 2577 N N . ARG B 1 190 ? 58.072 70.241 103.389 1.00 12.03 188 ARG B N 1
ATOM 2578 C CA . ARG B 1 190 ? 58.987 69.207 102.884 1.00 12.75 188 ARG B CA 1
ATOM 2579 C C . ARG B 1 190 ? 59.100 69.249 101.367 1.00 12.29 188 ARG B C 1
ATOM 2580 O O . ARG B 1 190 ? 60.224 69.151 100.794 1.00 12.66 188 ARG B O 1
ATOM 2588 N N . LEU B 1 191 ? 57.949 69.365 100.696 1.00 12.51 189 LEU B N 1
ATOM 2589 C CA . LEU B 1 191 ? 57.915 69.490 99.238 1.00 13.35 189 LEU B CA 1
ATOM 2590 C C . LEU B 1 191 ? 58.738 70.700 98.787 1.00 12.54 189 LEU B C 1
ATOM 2591 O O . LEU B 1 191 ? 59.576 70.598 97.899 1.00 12.25 189 LEU B O 1
ATOM 2596 N N . ALA B 1 192 ? 58.522 71.838 99.449 1.00 11.54 190 ALA B N 1
ATOM 2597 C CA . ALA B 1 192 ? 59.264 73.064 99.106 1.00 11.64 190 ALA B CA 1
ATOM 2598 C C . ALA B 1 192 ? 60.778 72.910 99.318 1.00 11.94 190 ALA B C 1
ATOM 2599 O O . ALA B 1 192 ? 61.562 73.232 98.415 1.00 12.51 190 ALA B O 1
ATOM 2601 N N . GLU B 1 193 ? 61.165 72.374 100.472 1.00 11.89 191 GLU B N 1
ATOM 2602 C CA . GLU B 1 193 ? 62.577 72.205 100.790 1.00 12.95 191 GLU B CA 1
ATOM 2603 C C . GLU B 1 193 ? 63.227 71.235 99.796 1.00 12.72 191 GLU B C 1
ATOM 2604 O O . GLU B 1 193 ? 64.381 71.432 99.420 1.00 12.85 191 GLU B O 1
ATOM 2610 N N . THR B 1 194 ? 62.488 70.183 99.412 1.00 11.32 192 THR B N 1
ATOM 2611 C CA . THR B 1 194 ? 63.025 69.240 98.393 1.00 11.23 192 THR B CA 1
ATOM 2612 C C . THR B 1 194 ? 63.239 69.954 97.066 1.00 10.46 192 THR B C 1
ATOM 2613 O O . THR B 1 194 ? 64.289 69.799 96.436 1.00 11.02 192 THR B O 1
ATOM 2617 N N . ALA B 1 195 ? 62.249 70.725 96.614 1.00 11.03 193 ALA B N 1
ATOM 2618 C CA . ALA B 1 195 ? 62.420 71.486 95.385 1.00 12.65 193 ALA B CA 1
ATOM 2619 C C . ALA B 1 195 ? 63.610 72.470 95.530 1.00 13.05 193 ALA B C 1
ATOM 2620 O O . ALA B 1 195 ? 64.363 72.681 94.582 1.00 14.52 193 ALA B O 1
ATOM 2622 N N . GLY B 1 196 ? 63.771 73.044 96.716 1.00 13.51 194 GLY B N 1
ATOM 2623 C CA . GLY B 1 196 ? 64.903 73.959 96.977 1.00 13.85 194 GLY B CA 1
ATOM 2624 C C . GLY B 1 196 ? 66.239 73.262 96.760 1.00 14.53 194 GLY B C 1
ATOM 2625 O O . GLY B 1 196 ? 67.149 73.833 96.135 1.00 14.99 194 GLY B O 1
ATOM 2626 N N . LYS B 1 197 ? 66.363 72.044 97.286 1.00 15.32 195 LYS B N 1
ATOM 2627 C CA . LYS B 1 197 ? 67.613 71.309 97.170 1.00 16.74 195 LYS B CA 1
ATOM 2628 C C . LYS B 1 197 ? 67.888 70.957 95.712 1.00 17.76 195 LYS B C 1
ATOM 2629 O O . LYS B 1 197 ? 69.001 71.162 95.206 1.00 18.80 195 LYS B O 1
ATOM 2635 N N . LEU B 1 198 ? 66.861 70.493 95.009 1.00 16.34 196 LEU B N 1
ATOM 2636 C CA . LEU B 1 198 ? 67.020 70.092 93.608 1.00 17.51 196 LEU B CA 1
ATOM 2637 C C . LEU B 1 198 ? 67.454 71.277 92.741 1.00 20.38 196 LEU B C 1
ATOM 2638 O O . LEU B 1 198 ? 68.247 71.103 91.821 1.00 20.91 196 LEU B O 1
ATOM 2643 N N . GLY B 1 199 ? 66.952 72.472 93.059 1.00 22.29 197 GLY B N 1
ATOM 2644 C CA . GLY B 1 199 ? 67.151 73.676 92.226 1.00 26.26 197 GLY B CA 1
ATOM 2645 C C . GLY B 1 199 ? 68.394 74.483 92.572 1.00 30.19 197 GLY B C 1
ATOM 2646 O O . GLY B 1 199 ? 68.730 75.477 91.896 1.00 30.29 197 GLY B O 1
ATOM 2647 N N . SER B 1 200 ? 68.996 74.100 93.693 1.00 32.26 198 SER B N 1
ATOM 2648 C CA . SER B 1 200 ? 70.400 74.304 94.021 1.00 35.85 198 SER B CA 1
ATOM 2649 C C . SER B 1 200 ? 70.682 74.323 95.487 1.00 36.50 198 SER B C 1
ATOM 2650 O O . SER B 1 200 ? 71.502 73.493 95.876 1.00 37.20 198 SER B O 1
#

Foldseek 3Di:
DAEEEEEEEDDQCQSVVSVLLQLLLVVLPHHYQYAYFDDDDCVHHDDLVNQLRHLEYEYEYEFDPQADPRSVVVLVPCVVLLVVLSCAPREYAYEYEYQDDPDRGVSRLVNVVSVVSSHHYFDQPVVRRHQYYHQHNNNPDDGDPVSSVRSSNNSSVSNNVSVVVVD/DAEEEEEEEDDQCAQVVSVLLQLLLVVLPHHYHYPYFDDDDVCVHHDDLVNVLRHQEYEYEYADDPLADPRSVVVLVPCVVSLVVLSLAPREYAYEYEYQDPPDRGVSNLVNVVSSVSSHHYFADDPPVCVRRYQYYYQHNSNPDHGDPVSSVRSSNGSSVSNNVSVVVVD

B-factor: mean 19.89, std 11.51, range [5.7, 98.77]

Secondary structure (DSSP, 8-state):
--EEEEEE--SSSTTT--HHHHHHHHHTT-EEEEEB---EE--PBP-HHHHHT-SEEEEEEE-STT--HHHHHHHHT-HHHHHHTTTTT--EEEEEEBS-SS--HHHHHH--HHHHHT--B------TTSB--B--TTS-PPP-HHHHHHHHHHHHHHHHHHHHHH-/--EEEEEE--SSSTTT--HHHHHHHHHTT-EEEEEE----EE--PBP-HHHHHT-SEEEEEEE-STT--HHHHHHHHT-HHHHHTTTTTT--EEEEEEBS-SS--HHHHHH--HHHHHT--B----TT---TTSB--B--TTS-PPP-HHHHHHHHHHHHHHHHHHHHHH-

InterPro domains:
  IPR001226 Flavodoxin, conserved site [PS00201] (8-24)
  IPR005025 NADPH-dependent FMN reductase-like domain [PF03358] (12-142)
  IPR008254 Flavodoxin/nitric oxide synthase [PS50902] (6-190)
  IPR010089 Flavoprotein WrbA-like [TIGR01755] (6-196)
  IPR029039 Flavoprotein-like superfamily [G3DSA:3.40.50.360] (1-198)
  IPR029039 Flavoprotein-like superfamily [SSF52218] (4-196)

Radius of gyration: 20.61 Å; Cα contacts (8 Å, |Δi|>4): 837; chains: 2; bounding box: 52×56×50 Å

Sequence (338 aa):
SPYILVLYYSRHGATAEARQIARGVEQGGFEARVRTVPAVSTALYATLEDLKNCAGLALGSPTRFGNASPLKYFLDGTSSLWLTGSLVGKPAAVFTSSTASLHGGQETTQLSLLPLLHHGLLVLGIPYTPYGASHFAGADGKRSLLDEHHELTLCRALGKRLAETAGKLGSSPYILVLYYSRHGATAEARQIARGVEQGGFEEARVRTVPAVSTEALYATLEDLKNCAGLALGSPTRFGNASPLKYFLDGTSSLWLTGSLVGKPAAVFTSSTASLHGGQETTQLSLLPLLHHHGLLVLGIPYSEPTPYGASHFAGADGKRSLDEEHHELTLCRALGKRLAETAGKLGS

Organism: Pseudomonas aeruginosa (strain ATCC 15692 / DSM 22644 / CIP 104116 / JCM 14847 / LMG 12228 / 1C / PRS 101 / PAO1) (NCBI:txid208964)

Nearest PDB structures (foldseek):
  2a5l-assembly1_A  TM=1.006E+00  e=2.402E-33  Pseudomonas aeruginosa
  2a5l-assembly1_B  TM=9.975E-01  e=1.228E-30  Pseudomonas aeruginosa
  1zwk-assembly1_A  TM=9.869E-01  e=2.042E-28  Pseudomonas aeruginosa
  4la4-assembly1_B-2  TM=9.361E-01  e=1.085E-17  Pseudomonas sp. WBC-3
  2ark-assembly2_E  TM=8.490E-01  e=3.014E-12  Aquifex aeolicus